Protein 3I3G (pdb70)

Sequence (286 aa):
VDLELRVVLEESDLSSSHLELLGHLTEAPPLSGVELANIADMMRRRAGIVTKVFCHQPTGRIVGSASLMIQPKFTRGGRAVGHIEDVVVDPSYRGAGLGKALIMDLCEISRSKGCYKVILDSSEKSLPFYEEKLGFRAHERQMRLDLVDLELRVLEESDLSSHLELLGHLTEAPPLSGVELANIADMMRRRAGIVTKVFCHQPTGRIVGSASLMIQPKFTRGGRAVGHIEDVVVVDPSSYRGAGLGKALIMMDLCEISRRSKGCYKVILDSSEKSLPFYEKLGFRAHHERQMRLDL

Organism: Trypanosoma brucei brucei (NCBI:txid5702)

GO terms:
  GO:0020015 glycosome (C, IDA)
  GO:0042802 identical protein binding (F, IDA)
  GO:0042803 protein homodimerization activity (F, IDA)
  GO:0004343 glucosamine 6-phosphate N-acetyltransferase activity (F, IMP)
  GO:0030311 poly-N-acetyllactosamine biosynthetic process (P, IMP)
  GO:0006048 UDP-N-acetylglucosamine biosynthetic process (P, IMP)

InterPro domains:
  IPR000182 GNAT domain [PF00583] (55-136)
  IPR000182 GNAT domain [PS51186] (7-147)
  IPR016181 Acyl-CoA N-acyltransferase [SSF55729] (6-144)
  IPR039143 Glucosamine 6-phosphate N-acetyltransferase-like [PTHR13355] (5-143)

Radius of gyration: 19.42 Å; Cα contacts (8 Å, |Δi|>4): 602; chains: 2; bounding box: 57×34×49 Å

Solvent-accessible surface area: 13710 Å² total; per-residue (Å²): 154,91,28,47,65,50,82,32,86,131,109,8,7,77,25,3,14,132,6,6,43,105,79,55,112,26,50,127,31,59,54,111,83,4,23,90,20,9,61,99,10,148,183,15,44,10,53,12,20,0,19,2,41,111,84,104,28,105,2,0,0,1,0,2,1,5,41,4,19,17,6,13,80,37,19,97,8,0,0,24,3,26,29,27,10,40,9,65,81,49,198,78,51,48,7,10,115,36,0,0,63,32,0,0,96,38,0,108,79,132,34,2,20,28,0,14,8,38,2,44,154,183,35,46,75,71,14,100,182,26,45,4,112,60,67,58,73,3,0,56,29,96,62,126,96,43,84,63,51,80,34,81,132,101,6,9,70,24,3,12,126,6,7,40,100,82,68,107,30,55,127,36,59,47,109,87,1,19,81,18,25,84,96,9,162,170,11,42,13,43,11,22,0,22,4,40,102,73,101,30,107,3,0,0,1,0,2,0,3,33,0,25,10,5,4,69,35,27,99,10,1,0,20,6,25,33,32,7,18,12,60,100,34,138,90,63,41,10,10,108,37,0,0,69,35,0,2,93,43,0,111,80,141,35,1,18,26,0,9,9,45,3,44,124,186,36,33,83,76,16,71,177,24,33,0,141,40,91,46,69,8,1,39,28,63,71

CATH classification: 3.40.630.30

Secondary structure (DSSP, 8-state):
--EEEEE--GGGHHHHHHHHTTTS------HHHHHHHHHHHHHTT-EEEEEEETTTTEEEEEEEEEEE--SSGGG--EEEEEEEEE-GGGTTTTHHHHHHHHHHHHHHHTT-SEEEEEE-TTTHHHHHHTT-EEEEEEEEEE-/--EEEEE--GGGHHHHHHHHTTTS------HHHHHHHHHHHHHTTEEEEEEEETTTTEEEEEEEEEEE--SSGGG--EEEEEEEEE-GGGTTTTHHHHHHHHHHHHHHHTT-SEEEEEE-TTTHHHHHHTT-EEEEEEEEEE-

Foldseek 3Di:
DLKDKDWDDLVQQQLVLVQLVVVDDRDDDDSVRSVVVVVVCVVQVKTKIFIANVVVRHTFWIKIWHWAFDPPPVGAIEIEIDRTTGHVVCVPVCVSLVRVVVSVVVSVVSRHPYYDYDDDPVCVVVQVVSVDDDDDDDDDDDD/DQKDKAWDDLVLQQLVLVQLVVVDDRDDDDSVRSVVVVVVCVVQVKIKIFIANVVVRHTFWIKMWGWAFDPPPVGFIEIEIDSTTGHPVCPVVCRSVVRVVVSVVVSVVRRHPYYDYDDDPVCQVVVVVSVDDDDDDDDDDDD

Nearest PDB structures (foldseek):
  3fb3-assembly1_A  TM=9.751E-01  e=6.475E-27  Trypanosoma brucei
  3t90-assembly1_A-2  TM=9.467E-01  e=7.930E-16  Arabidopsis thaliana
  1i21-assembly1_B  TM=9.368E-01  e=8.135E-14  Saccharomyces cerevisiae
  2o28-assembly1_B  TM=9.230E-01  e=2.387E-12  Homo sapiens
  2dxq-assembly1_B  TM=8.964E-01  e=5.058E-12  Agrobacterium fabrum str. C58

B-factor: mean 20.17, std 5.71, range [12.07, 75.43]

Structure (mmCIF, N/CA/C/O backbone):
data_3I3G
#
_entry.id   3I3G
#
_cell.length_a   50.860
_cell.length_b   64.440
_cell.length_c   82.770
_cell.angle_alpha   90.00
_cell.angle_beta   90.00
_cell.angle_gamma   90.00
#
_symmetry.space_group_name_H-M   'P 21 21 21'
#
loop_
_entity.id
_entity.type
_entity.pdbx_description
1 polymer N-acetyltransferase
2 water water
#
loop_
_atom_site.group_PDB
_atom_site.id
_atom_site.type_symbol
_atom_site.label_atom_id
_atom_site.label_alt_id
_atom_site.label_comp_id
_atom_site.label_asym_id
_atom_site.label_entity_id
_atom_site.label_seq_id
_atom_site.pdbx_PDB_ins_code
_atom_site.Cartn_x
_atom_site.Cartn_y
_atom_site.Cartn_z
_atom_site.occupancy
_atom_site.B_iso_or_equiv
_atom_site.auth_seq_id
_atom_site.auth_comp_id
_atom_site.auth_asym_id
_atom_site.auth_atom_id
_atom_site.pdbx_PDB_model_num
ATOM 1 N N . VAL A 1 19 ? 55.773 -2.816 7.615 1.00 24.22 5 VAL A N 1
ATOM 2 C CA . VAL A 1 19 ? 54.488 -2.452 8.274 1.00 24.17 5 VAL A CA 1
ATOM 3 C C . VAL A 1 19 ? 53.900 -3.633 9.041 1.00 23.95 5 VAL A C 1
ATOM 4 O O . VAL A 1 19 ? 53.205 -3.448 10.039 1.00 24.10 5 VAL A O 1
ATOM 8 N N . ASP A 1 20 ? 54.226 -4.850 8.611 1.00 23.65 6 ASP A N 1
ATOM 9 C CA . ASP A 1 20 ? 53.646 -6.078 9.138 1.00 23.25 6 ASP A CA 1
ATOM 10 C C . ASP A 1 20 ? 52.188 -6.293 8.636 1.00 22.84 6 ASP A C 1
ATOM 11 O O . ASP A 1 20 ? 51.462 -7.126 9.172 1.00 22.76 6 ASP A O 1
ATOM 16 N N . LEU A 1 21 ? 51.795 -5.542 7.625 1.00 22.29 7 LEU A N 1
ATOM 17 C CA . LEU A 1 21 ? 50.451 -5.638 7.069 1.00 21.76 7 LEU A CA 1
ATOM 18 C C . LEU A 1 21 ? 50.434 -6.489 5.835 1.00 21.38 7 LEU A C 1
ATOM 19 O O . LEU A 1 21 ? 51.363 -6.506 5.083 1.00 21.32 7 LEU A O 1
ATOM 24 N N . GLU A 1 22 ? 49.317 -7.135 5.627 1.00 20.83 8 GLU A N 1
ATOM 25 C CA . GLU A 1 22 ? 49.128 -7.924 4.420 1.00 20.43 8 GLU A CA 1
ATOM 26 C C . GLU A 1 22 ? 47.756 -7.658 3.818 1.00 19.89 8 GLU A C 1
ATOM 27 O O . GLU A 1 22 ? 46.751 -7.626 4.529 1.00 19.72 8 GLU A O 1
ATOM 33 N N . LEU A 1 23 ? 47.727 -7.458 2.506 1.00 19.34 9 LEU A N 1
ATOM 34 C CA . LEU A 1 23 ? 46.478 -7.260 1.786 1.00 18.82 9 LEU A CA 1
ATOM 35 C C . LEU A 1 23 ? 46.019 -8.591 1.207 1.00 18.46 9 LEU A C 1
ATOM 36 O O . LEU A 1 23 ? 46.718 -9.194 0.395 1.00 18.41 9 LEU A O 1
ATOM 41 N N . ARG A 1 24 ? 44.848 -9.052 1.633 1.00 17.93 10 ARG A N 1
ATOM 42 C CA . ARG A 1 24 ? 44.351 -10.353 1.207 1.00 17.57 10 ARG A CA 1
ATOM 43 C C . ARG A 1 24 ? 42.829 -10.439 1.265 1.00 17.25 10 ARG A C 1
ATOM 44 O O . ARG A 1 24 ? 42.159 -9.515 1.726 1.00 17.13 10 ARG A O 1
ATOM 52 N N . VAL A 1 25 ? 42.289 -11.557 0.793 1.00 17.03 11 VAL A N 1
ATOM 53 C CA A VAL A 1 25 ? 40.849 -11.777 0.818 0.50 16.89 11 VAL A CA 1
ATOM 54 C CA B VAL A 1 25 ? 40.849 -11.775 0.818 0.50 16.89 11 VAL A CA 1
ATOM 55 C C . VAL A 1 25 ? 40.375 -12.102 2.230 1.00 16.82 11 VAL A C 1
ATOM 56 O O . VAL A 1 25 ? 41.087 -12.746 3.002 1.00 16.75 11 VAL A O 1
ATOM 63 N N . LEU A 1 26 ? 39.170 -11.650 2.560 1.00 16.71 12 LEU A N 1
ATOM 64 C CA . LEU A 1 26 ? 38.578 -11.910 3.864 1.00 16.69 12 LEU A CA 1
ATOM 65 C C . LEU A 1 26 ? 38.377 -13.410 4.070 1.00 16.70 12 LEU A C 1
ATOM 66 O O . LEU A 1 26 ? 37.903 -14.104 3.172 1.00 16.70 12 LEU A O 1
ATOM 71 N N . GLU A 1 27 ? 38.741 -13.909 5.248 1.00 16.57 13 GLU A N 1
ATOM 72 C CA . GLU A 1 27 ? 38.499 -15.314 5.573 1.00 16.58 13 GLU A CA 1
ATOM 73 C C . GLU A 1 27 ? 37.759 -15.499 6.897 1.00 16.35 13 GLU A C 1
ATOM 74 O O . GLU A 1 27 ? 37.657 -14.572 7.702 1.00 16.20 13 GLU A O 1
ATOM 80 N N . GLU A 1 28 ? 37.237 -16.703 7.108 1.00 16.13 14 GLU A N 1
ATOM 81 C CA . GLU A 1 28 ? 36.360 -16.977 8.242 1.00 15.99 14 GLU A CA 1
ATOM 82 C C . GLU A 1 28 ? 36.968 -16.570 9.583 1.00 15.73 14 GLU A C 1
ATOM 83 O O . GLU A 1 28 ? 36.264 -16.082 10.466 1.00 15.65 14 GLU A O 1
ATOM 89 N N . SER A 1 29 ? 38.275 -16.764 9.734 1.00 15.43 15 SER A N 1
ATOM 90 C CA . SER A 1 29 ? 38.949 -16.431 10.988 1.00 15.22 15 SER A CA 1
ATOM 91 C C . SER A 1 29 ? 39.006 -14.923 11.240 1.00 15.00 15 SER A C 1
ATOM 92 O O . SER A 1 29 ? 39.321 -14.486 12.347 1.00 14.93 15 SER A O 1
ATOM 95 N N . ASP A 1 30 ? 38.696 -14.136 10.212 1.00 14.69 16 ASP A N 1
ATOM 96 C CA . ASP A 1 30 ? 38.758 -12.675 10.301 1.00 14.49 16 ASP A CA 1
ATOM 97 C C . ASP A 1 30 ? 37.428 -12.043 10.713 1.00 14.30 16 ASP A C 1
ATOM 98 O O . ASP A 1 30 ? 37.389 -10.892 11.147 1.00 14.16 16 ASP A O 1
ATOM 103 N N . LEU A 1 31 ? 36.343 -12.793 10.563 1.00 14.08 17 LEU A N 1
ATOM 104 C CA . LEU A 1 31 ? 34.994 -12.224 10.633 1.00 14.01 17 LEU A CA 1
ATOM 105 C C . LEU A 1 31 ? 34.700 -11.369 11.870 1.00 13.87 17 LEU A C 1
ATOM 106 O O . LEU A 1 31 ? 34.146 -10.276 11.752 1.00 13.86 17 LEU A O 1
ATOM 111 N N . SER A 1 32 ? 35.059 -11.862 13.051 1.00 13.77 18 SER A N 1
ATOM 112 C CA A SER A 1 32 ? 34.794 -11.133 14.289 0.50 13.63 18 SER A CA 1
ATOM 113 C CA B SER A 1 32 ? 34.794 -11.131 14.287 0.50 13.60 18 SER A CA 1
ATOM 114 C C . SER A 1 32 ? 35.550 -9.807 14.332 1.00 13.56 18 SER A C 1
ATOM 115 O O . SER A 1 32 ? 34.973 -8.764 14.636 1.00 13.53 18 SER A O 1
ATOM 120 N N . SER A 1 33 ? 36.844 -9.854 14.031 1.00 13.41 19 SER A N 1
ATOM 121 C CA . SER A 1 33 ? 37.665 -8.648 14.020 1.00 13.32 19 SER A CA 1
ATOM 122 C C . SER A 1 33 ? 37.183 -7.695 12.933 1.00 13.27 19 SER A C 1
ATOM 123 O O . SER A 1 33 ? 37.234 -6.474 13.087 1.00 13.17 19 SER A O 1
ATOM 126 N N . HIS A 1 34 ? 36.712 -8.270 11.832 1.00 13.23 20 HIS A N 1
ATOM 127 C CA . HIS A 1 34 ? 36.203 -7.500 10.706 1.00 13.35 20 HIS A CA 1
ATOM 128 C C . HIS A 1 34 ? 34.957 -6.708 11.101 1.00 13.53 20 HIS A C 1
ATOM 129 O O . HIS A 1 34 ? 34.814 -5.538 10.741 1.00 13.44 20 HIS A O 1
ATOM 136 N N . LEU A 1 35 ? 34.061 -7.348 11.847 1.00 13.84 21 LEU A N 1
ATOM 137 C CA . LEU A 1 35 ? 32.836 -6.694 12.295 1.00 14.31 21 LEU A CA 1
ATOM 138 C C . LEU A 1 35 ? 33.158 -5.499 13.185 1.00 14.67 21 LEU A C 1
ATOM 139 O O . LEU A 1 35 ? 32.502 -4.459 13.113 1.00 14.66 21 LEU A O 1
ATOM 144 N N . GLU A 1 36 ? 34.173 -5.659 14.027 1.00 15.07 22 GLU A N 1
ATOM 145 C CA . GLU A 1 36 ? 34.611 -4.590 14.915 1.00 15.55 22 GLU A CA 1
ATOM 146 C C . GLU A 1 36 ? 35.075 -3.383 14.105 1.00 15.60 22 GLU A C 1
ATOM 147 O O . GLU A 1 36 ? 34.736 -2.240 14.418 1.00 15.44 22 GLU A O 1
ATOM 153 N N . LEU A 1 37 ? 35.848 -3.647 13.057 1.00 15.72 23 LEU A N 1
ATOM 154 C CA . LEU A 1 37 ? 36.312 -2.594 12.163 1.00 15.97 23 LEU A CA 1
ATOM 155 C C . LEU A 1 37 ? 35.135 -1.853 11.537 1.00 16.22 23 LEU A C 1
ATOM 156 O O . LEU A 1 37 ? 35.097 -0.622 11.529 1.00 16.13 23 LEU A O 1
ATOM 161 N N . LEU A 1 38 ? 34.176 -2.608 11.012 1.00 16.51 24 LEU A N 1
ATOM 162 C CA . LEU A 1 38 ? 33.012 -2.015 10.360 1.00 17.00 24 LEU A CA 1
ATOM 163 C C . LEU A 1 38 ? 32.246 -1.100 11.312 1.00 17.38 24 LEU A C 1
ATOM 164 O O . LEU A 1 38 ? 31.488 -0.234 10.877 1.00 17.44 24 LEU A O 1
ATOM 169 N N . GLY A 1 39 ? 32.448 -1.298 12.610 1.00 17.88 25 GLY A N 1
ATOM 170 C CA . GLY A 1 39 ? 31.815 -0.454 13.618 1.00 18.54 25 GLY A CA 1
ATOM 171 C C . GLY A 1 39 ? 32.194 1.006 13.453 1.00 19.00 25 GLY A C 1
ATOM 172 O O . GLY A 1 39 ? 31.501 1.897 13.944 1.00 19.10 25 GLY A O 1
ATOM 173 N N . HIS A 1 40 ? 33.298 1.252 12.757 1.00 19.40 26 HIS A N 1
ATOM 174 C CA . HIS A 1 40 ? 33.771 2.613 12.531 1.00 19.91 26 HIS A CA 1
ATOM 175 C C . HIS A 1 40 ? 33.047 3.275 11.364 1.00 20.12 26 HIS A C 1
ATOM 176 O O . HIS A 1 40 ? 33.077 4.497 11.216 1.00 20.35 26 HIS A O 1
ATOM 183 N N . LEU A 1 41 ? 32.343 2.507 10.567 1.00 20.33 27 LEU A N 1
ATOM 184 C CA . LEU A 1 41 ? 31.701 3.014 9.408 1.00 20.46 27 LEU A CA 1
ATOM 185 C C . LEU A 1 41 ? 30.224 3.199 9.660 1.00 20.50 27 LEU A C 1
ATOM 186 O O . LEU A 1 41 ? 29.650 4.111 9.185 1.00 20.53 27 LEU A O 1
ATOM 191 N N . THR A 1 42 ? 29.625 2.249 10.355 1.00 20.47 28 THR A N 1
ATOM 192 C CA . THR A 1 42 ? 28.195 2.317 10.618 1.00 20.44 28 THR A CA 1
ATOM 193 C C . THR A 1 42 ? 27.792 1.417 11.779 1.00 20.31 28 THR A C 1
ATOM 194 O O . THR A 1 42 ? 28.630 0.747 12.384 1.00 20.28 28 THR A O 1
ATOM 198 N N . GLU A 1 43 ? 26.501 1.417 12.086 1.00 20.12 29 GLU A N 1
ATOM 199 C CA . GLU A 1 43 ? 25.955 0.595 13.154 1.00 20.04 29 GLU A CA 1
ATOM 200 C C . GLU A 1 43 ? 26.323 -0.871 12.934 1.00 19.91 29 GLU A C 1
ATOM 201 O O . GLU A 1 43 ? 26.002 -1.447 11.895 1.00 19.92 29 GLU A O 1
ATOM 207 N N . ALA A 1 44 ? 27.000 -1.469 13.911 1.00 19.71 30 ALA A N 1
ATOM 208 C CA . ALA A 1 44 ? 27.450 -2.854 13.789 1.00 19.60 30 ALA A CA 1
ATOM 209 C C . ALA A 1 44 ? 27.306 -3.631 15.094 1.00 19.50 30 ALA A C 1
ATOM 210 O O . ALA A 1 44 ? 28.304 -4.015 15.705 1.00 19.50 30 ALA A O 1
ATOM 212 N N . PRO A 1 45 ? 26.058 -3.870 15.522 1.00 19.46 31 PRO A N 1
ATOM 213 C CA . PRO A 1 45 ? 25.780 -4.627 16.741 1.00 19.44 31 PRO A CA 1
ATOM 214 C C . PRO A 1 45 ? 26.399 -6.019 16.689 1.00 19.40 31 PRO A C 1
ATOM 215 O O . PRO A 1 45 ? 26.644 -6.545 15.602 1.00 19.32 31 PRO A O 1
ATOM 219 N N . PRO A 1 46 ? 26.646 -6.617 17.862 1.00 19.41 32 PRO A N 1
ATOM 220 C CA . PRO A 1 46 ? 27.313 -7.911 17.969 1.00 19.31 32 PRO A CA 1
ATOM 221 C C . PRO A 1 46 ? 26.607 -9.021 17.196 1.00 19.14 32 PRO A C 1
ATOM 222 O O . PRO A 1 46 ? 25.377 -9.055 17.130 1.00 19.02 32 PRO A O 1
ATOM 226 N N . LEU A 1 47 ? 27.398 -9.918 16.619 1.00 18.95 33 LEU A N 1
ATOM 227 C CA . LEU A 1 47 ? 26.881 -11.111 15.964 1.00 18.80 33 LEU A CA 1
ATOM 228 C C . LEU A 1 47 ? 27.728 -12.308 16.375 1.00 18.64 33 LEU A C 1
ATOM 229 O O . LEU A 1 47 ? 28.930 -12.178 16.598 1.00 18.57 33 LEU A O 1
ATOM 234 N N . SER A 1 48 ? 27.100 -13.473 16.480 1.00 18.50 34 SER A N 1
ATOM 235 C CA . SER A 1 48 ? 27.819 -14.686 16.849 1.00 18.37 34 SER A CA 1
ATOM 236 C C . SER A 1 48 ? 28.694 -15.154 15.693 1.00 18.29 34 SER A C 1
ATOM 237 O O . SER A 1 48 ? 28.490 -14.753 14.548 1.00 18.21 34 SER A O 1
ATOM 240 N N . GLY A 1 49 ? 29.670 -16.004 15.995 1.00 18.21 35 GLY A N 1
ATOM 241 C CA . GLY A 1 49 ? 30.520 -16.579 14.961 1.00 18.11 35 GLY A CA 1
ATOM 242 C C . GLY A 1 49 ? 29.699 -17.303 13.910 1.00 18.00 35 GLY A C 1
ATOM 243 O O . GLY A 1 49 ? 29.981 -17.212 12.715 1.00 17.99 35 GLY A O 1
ATOM 244 N N . VAL A 1 50 ? 28.676 -18.022 14.358 1.00 17.93 36 VAL A N 1
ATOM 245 C CA . VAL A 1 50 ? 27.792 -18.742 13.448 1.00 17.87 36 VAL A CA 1
ATOM 246 C C . VAL A 1 50 ? 27.055 -17.784 12.518 1.00 17.81 36 VAL A C 1
ATOM 247 O O . VAL A 1 50 ? 26.970 -18.018 11.314 1.00 17.72 36 VAL A O 1
ATOM 251 N N . GLU A 1 51 ? 26.524 -16.705 13.084 1.00 17.76 37 GLU A N 1
ATOM 252 C CA . GLU A 1 51 ? 25.810 -15.704 12.298 1.00 17.69 37 GLU A CA 1
ATOM 253 C C . GLU A 1 51 ? 26.736 -15.040 11.286 1.00 17.50 37 GLU A C 1
ATOM 254 O O . GLU A 1 51 ? 26.378 -14.869 10.120 1.00 17.43 37 GLU A O 1
ATOM 260 N N . LEU A 1 52 ? 27.929 -14.668 11.736 1.00 17.24 38 LEU A N 1
ATOM 261 C CA . LEU A 1 52 ? 28.912 -14.046 10.857 1.00 17.08 38 LEU A CA 1
ATOM 262 C C . LEU A 1 52 ? 29.260 -14.964 9.689 1.00 17.04 38 LEU A C 1
ATOM 263 O O . LEU A 1 52 ? 29.295 -14.533 8.537 1.00 16.91 38 LEU A O 1
ATOM 268 N N . ALA A 1 53 ? 29.513 -16.233 9.994 1.00 17.00 39 ALA A N 1
ATOM 269 C CA . ALA A 1 53 ? 29.872 -17.209 8.971 1.00 17.05 39 ALA A CA 1
ATOM 270 C C . ALA A 1 53 ? 28.792 -17.315 7.898 1.00 17.09 39 ALA A C 1
ATOM 271 O O . ALA A 1 53 ? 29.093 -17.357 6.705 1.00 17.01 39 ALA A O 1
ATOM 273 N N . ASN A 1 54 ? 27.537 -17.363 8.331 1.00 17.12 40 ASN A N 1
ATOM 274 C CA . ASN A 1 54 ? 26.415 -17.471 7.406 1.00 17.37 40 ASN A CA 1
ATOM 275 C C . ASN A 1 54 ? 26.307 -16.261 6.486 1.00 17.27 40 ASN A C 1
ATOM 276 O O . ASN A 1 54 ? 26.007 -16.397 5.301 1.00 17.36 40 ASN A O 1
ATOM 281 N N . ILE A 1 55 ? 26.551 -15.079 7.040 1.00 17.21 41 ILE A N 1
ATOM 282 C CA . ILE A 1 55 ? 26.524 -13.851 6.255 1.00 17.19 41 ILE A CA 1
ATOM 283 C C . ILE A 1 55 ? 27.649 -13.847 5.225 1.00 17.31 41 ILE A C 1
ATOM 284 O O . ILE A 1 55 ? 27.439 -13.499 4.063 1.00 17.19 41 ILE A O 1
ATOM 289 N N . ALA A 1 56 ? 28.844 -14.235 5.659 1.00 17.47 42 ALA A N 1
ATOM 290 C CA . ALA A 1 56 ? 29.984 -14.331 4.758 1.00 17.79 42 ALA A CA 1
ATOM 291 C C . ALA A 1 56 ? 29.657 -15.282 3.612 1.00 18.07 42 ALA A C 1
ATOM 292 O O . ALA A 1 56 ? 30.048 -15.052 2.470 1.00 18.03 42 ALA A O 1
ATOM 294 N N . ASP A 1 57 ? 28.932 -16.351 3.928 1.00 18.48 43 ASP A N 1
ATOM 295 C CA . ASP A 1 57 ? 28.494 -17.302 2.914 1.00 18.96 43 ASP A CA 1
ATOM 296 C C . ASP A 1 57 ? 27.559 -16.665 1.898 1.00 19.11 43 ASP A C 1
ATOM 297 O O . ASP A 1 57 ? 27.753 -16.805 0.690 1.00 19.15 43 ASP A O 1
ATOM 302 N N . MET A 1 58 ? 26.579 -15.971 2.396 1.00 19.32 44 MET A N 1
ATOM 303 C CA A MET A 1 58 ? 25.590 -15.350 1.557 0.50 19.43 44 MET A CA 1
ATOM 304 C CA B MET A 1 58 ? 25.596 -15.351 1.554 0.50 19.43 44 MET A CA 1
ATOM 305 C C . MET A 1 58 ? 26.301 -14.353 0.635 1.00 19.49 44 MET A C 1
ATOM 306 O O . MET A 1 58 ? 26.003 -14.282 -0.508 1.00 19.43 44 MET A O 1
ATOM 315 N N . ARG A 1 59 ? 27.256 -13.620 1.165 1.00 19.56 45 ARG A N 1
ATOM 316 C CA . ARG A 1 59 ? 27.992 -12.615 0.405 1.00 19.75 45 ARG A CA 1
ATOM 317 C C . ARG A 1 59 ? 28.815 -13.240 -0.720 1.00 20.02 45 ARG A C 1
ATOM 318 O O . ARG A 1 59 ? 28.837 -12.724 -1.838 1.00 20.05 45 ARG A O 1
ATOM 326 N N . ARG A 1 60 ? 29.484 -14.351 -0.430 1.00 20.35 46 ARG A N 1
ATOM 327 C CA . ARG A 1 60 ? 30.229 -15.066 -1.463 1.00 20.80 46 ARG A CA 1
ATOM 328 C C . ARG A 1 60 ? 29.286 -15.571 -2.548 1.00 20.87 46 ARG A C 1
ATOM 329 O O . ARG A 1 60 ? 29.625 -15.565 -3.732 1.00 20.83 46 ARG A O 1
ATOM 337 N N . ARG A 1 61 ? 28.100 -16.007 -2.133 1.00 20.99 47 ARG A N 1
ATOM 338 C CA . ARG A 1 61 ? 27.079 -16.477 -3.063 1.00 21.11 47 ARG A CA 1
ATOM 339 C C . ARG A 1 61 ? 26.653 -15.363 -4.011 1.00 20.87 47 ARG A C 1
ATOM 340 O O . ARG A 1 61 ? 26.280 -15.617 -5.157 1.00 20.96 47 ARG A O 1
ATOM 348 N N . ALA A 1 62 ? 26.708 -14.130 -3.521 1.00 20.50 48 ALA A N 1
ATOM 349 C CA . ALA A 1 62 ? 26.342 -12.967 -4.319 1.00 20.14 48 ALA A CA 1
ATOM 350 C C . ALA A 1 62 ? 27.515 -12.498 -5.175 1.00 19.81 48 ALA A C 1
ATOM 351 O O . ALA A 1 62 ? 27.420 -11.491 -5.877 1.00 19.91 48 ALA A O 1
ATOM 353 N N . GLY A 1 63 ? 28.619 -13.236 -5.113 1.00 19.34 49 GLY A N 1
ATOM 354 C CA . GLY A 1 63 ? 29.805 -12.913 -5.899 1.00 18.76 49 GLY A CA 1
ATOM 355 C C . GLY A 1 63 ? 30.589 -11.744 -5.337 1.00 18.35 49 GLY A C 1
ATOM 356 O O . GLY A 1 63 ? 31.466 -11.195 -6.004 1.00 18.33 49 GLY A O 1
ATOM 357 N N . ILE A 1 64 ? 30.272 -11.361 -4.105 1.00 17.86 50 ILE A N 1
ATOM 358 C CA . ILE A 1 64 ? 30.965 -10.259 -3.448 1.00 17.40 50 ILE A CA 1
ATOM 359 C C . ILE A 1 64 ? 32.362 -10.675 -3.006 1.00 17.10 50 ILE A C 1
ATOM 360 O O . ILE A 1 64 ? 32.544 -11.726 -2.388 1.00 17.03 50 ILE A O 1
ATOM 365 N N . VAL A 1 65 ? 33.346 -9.843 -3.329 1.00 16.66 51 VAL A N 1
ATOM 366 C CA . VAL A 1 65 ? 34.715 -10.062 -2.887 1.00 16.32 51 VAL A CA 1
ATOM 367 C C . VAL A 1 65 ? 35.095 -9.002 -1.861 1.00 15.98 51 VAL A C 1
ATOM 368 O O . VAL A 1 65 ? 34.884 -7.810 -2.083 1.00 15.85 51 VAL A O 1
ATOM 372 N N . THR A 1 66 ? 35.650 -9.438 -0.737 1.00 15.60 52 THR A N 1
ATOM 373 C CA . THR A 1 66 ? 36.095 -8.506 0.290 1.00 15.32 52 THR A CA 1
ATOM 374 C C . THR A 1 66 ? 37.598 -8.617 0.515 1.00 15.14 52 THR A C 1
ATOM 375 O O . THR A 1 66 ? 38.111 -9.687 0.846 1.00 15.00 52 THR A O 1
ATOM 379 N N . LYS A 1 67 ? 38.299 -7.506 0.322 1.00 14.92 53 LYS A N 1
ATOM 380 C CA . LYS A 1 67 ? 39.730 -7.451 0.578 1.00 14.86 53 LYS A CA 1
ATOM 381 C C . LYS A 1 67 ? 39.967 -6.723 1.892 1.00 14.72 53 LYS A C 1
ATOM 382 O O . LYS A 1 67 ? 39.298 -5.735 2.190 1.00 14.61 53 LYS A O 1
ATOM 388 N N . VAL A 1 68 ? 40.915 -7.217 2.680 1.00 14.62 54 VAL A N 1
ATOM 389 C CA . VAL A 1 68 ? 41.201 -6.619 3.976 1.00 14.65 54 VAL A CA 1
ATOM 390 C C . VAL A 1 68 ? 42.695 -6.422 4.191 1.00 14.73 54 VAL A C 1
ATOM 391 O O . VAL A 1 68 ? 43.519 -7.147 3.632 1.00 14.68 54 VAL A O 1
ATOM 395 N N . PHE A 1 69 ? 43.035 -5.427 5.001 1.00 14.84 55 PHE A N 1
ATOM 396 C CA . PHE A 1 69 ? 44.389 -5.294 5.508 1.00 15.05 55 PHE A CA 1
ATOM 397 C C . PHE A 1 69 ? 44.447 -5.934 6.884 1.00 15.25 55 PHE A C 1
ATOM 398 O O . PHE A 1 69 ? 43.614 -5.648 7.746 1.00 15.12 55 PHE A O 1
ATOM 406 N N . CYS A 1 70 ? 45.427 -6.807 7.083 1.00 15.55 56 CYS A N 1
ATOM 407 C CA . CYS A 1 70 ? 45.561 -7.524 8.341 1.00 16.02 56 CYS A CA 1
ATOM 408 C C . CYS A 1 70 ? 46.940 -7.317 8.952 1.00 16.20 56 CYS A C 1
ATOM 409 O O . CYS A 1 70 ? 47.958 -7.431 8.269 1.00 16.29 56 CYS A O 1
ATOM 412 N N . HIS A 1 71 ? 46.965 -6.996 10.240 1.00 16.47 57 HIS A N 1
ATOM 413 C CA . HIS A 1 71 ? 48.208 -6.988 10.992 1.00 16.82 57 HIS A CA 1
ATOM 414 C C . HIS A 1 71 ? 48.568 -8.438 11.297 1.00 17.10 57 HIS A C 1
ATOM 415 O O . HIS A 1 71 ? 48.089 -9.017 12.272 1.00 17.13 57 HIS A O 1
ATOM 422 N N . GLN A 1 72 ? 49.404 -9.023 10.445 1.00 17.48 58 GLN A N 1
ATOM 423 C CA . GLN A 1 72 ? 49.695 -10.455 10.502 1.00 17.87 58 GLN A CA 1
ATOM 424 C C . GLN A 1 72 ? 50.013 -11.000 11.894 1.00 17.80 58 GLN A C 1
ATOM 425 O O . GLN A 1 72 ? 49.494 -12.046 12.283 1.00 17.89 58 GLN A O 1
ATOM 431 N N . PRO A 1 73 ? 50.877 -10.301 12.643 1.00 17.80 59 PRO A N 1
ATOM 432 C CA . PRO A 1 73 ? 51.310 -10.794 13.949 1.00 17.74 59 PRO A CA 1
ATOM 433 C C . PRO A 1 73 ? 50.146 -11.129 14.881 1.00 17.67 59 PRO A C 1
ATOM 434 O O . PRO A 1 73 ? 50.203 -12.123 15.605 1.00 17.84 59 PRO A O 1
ATOM 438 N N . THR A 1 74 ? 49.102 -10.307 14.859 1.00 17.43 60 THR A N 1
ATOM 439 C CA . THR A 1 74 ? 47.962 -10.497 15.752 1.00 17.20 60 THR A CA 1
ATOM 440 C C . THR A 1 74 ? 46.700 -10.890 14.991 1.00 16.91 60 THR A C 1
ATOM 441 O O . THR A 1 74 ? 45.736 -11.375 15.582 1.00 16.97 60 THR A O 1
ATOM 445 N N . GLY A 1 75 ? 46.710 -10.669 13.681 1.00 16.51 61 GLY A N 1
ATOM 446 C CA . GLY A 1 75 ? 45.559 -10.976 12.842 1.00 16.11 61 GLY A CA 1
ATOM 447 C C . GLY A 1 75 ? 44.472 -9.918 12.904 1.00 15.74 61 GLY A C 1
ATOM 448 O O . GLY A 1 75 ? 43.372 -10.120 12.389 1.00 15.70 61 GLY A O 1
ATOM 449 N N . ARG A 1 76 ? 44.772 -8.785 13.530 1.00 15.35 62 ARG A N 1
ATOM 450 C CA . ARG A 1 76 ? 43.779 -7.723 13.655 1.00 15.01 62 ARG A CA 1
ATOM 451 C C . ARG A 1 76 ? 43.472 -7.096 12.298 1.00 14.69 62 ARG A C 1
ATOM 452 O O . ARG A 1 76 ? 44.380 -6.738 11.547 1.00 14.57 62 ARG A O 1
ATOM 460 N N . ILE A 1 77 ? 42.186 -6.977 11.988 1.00 14.36 63 ILE A N 1
ATOM 461 C CA . ILE A 1 77 ? 41.747 -6.402 10.723 1.00 14.01 63 ILE A CA 1
ATOM 462 C C . ILE A 1 77 ? 41.637 -4.887 10.846 1.00 13.86 63 ILE A C 1
ATOM 463 O O . ILE A 1 77 ? 40.840 -4.379 11.636 1.00 13.84 63 ILE A O 1
ATOM 468 N N . VAL A 1 78 ? 42.433 -4.170 10.058 1.00 13.58 64 VAL A N 1
ATOM 469 C CA . VAL A 1 78 ? 42.521 -2.718 10.182 1.00 13.39 64 VAL A CA 1
ATOM 470 C C . VAL A 1 78 ? 42.077 -1.980 8.922 1.00 13.24 64 VAL A C 1
ATOM 471 O O . VAL A 1 78 ? 42.135 -0.752 8.861 1.00 13.15 64 VAL A O 1
ATOM 475 N N . GLY A 1 79 ? 41.632 -2.731 7.919 1.00 13.07 65 GLY A N 1
ATOM 476 C CA . GLY A 1 79 ? 41.152 -2.134 6.678 1.00 12.99 65 GLY A CA 1
ATOM 477 C C . GLY A 1 79 ? 40.306 -3.100 5.875 1.00 12.88 65 GLY A C 1
ATOM 478 O O . GLY A 1 79 ? 40.585 -4.298 5.838 1.00 12.86 65 GLY A O 1
ATOM 479 N N . SER A 1 80 ? 39.266 -2.581 5.231 1.00 12.92 66 SER A N 1
ATOM 480 C CA . SER A 1 80 ? 38.389 -3.418 4.424 1.00 12.92 66 SER A CA 1
ATOM 481 C C . SER A 1 80 ? 37.715 -2.643 3.298 1.00 13.01 66 SER A C 1
ATOM 482 O O . SER A 1 80 ? 37.411 -1.457 3.435 1.00 12.95 66 SER A O 1
ATOM 485 N N . ALA A 1 81 ? 37.484 -3.334 2.188 1.00 13.13 67 ALA A N 1
ATOM 486 C CA . ALA A 1 81 ? 36.744 -2.785 1.059 1.00 13.32 67 ALA A CA 1
ATOM 487 C C . ALA A 1 81 ? 36.168 -3.943 0.255 1.00 13.52 67 ALA A C 1
ATOM 488 O O . ALA A 1 81 ? 36.851 -4.937 0.017 1.00 13.56 67 ALA A O 1
ATOM 490 N N . SER A 1 82 ? 34.910 -3.819 -0.155 1.00 13.79 68 SER A N 1
ATOM 491 C CA . SER A 1 82 ? 34.237 -4.906 -0.861 1.00 14.11 68 SER A CA 1
ATOM 492 C C . SER A 1 82 ? 33.924 -4.545 -2.309 1.00 14.43 68 SER A C 1
ATOM 493 O O . SER A 1 82 ? 33.728 -3.376 -2.640 1.00 14.37 68 SER A O 1
ATOM 496 N N . LEU A 1 83 ? 33.877 -5.561 -3.165 1.00 14.87 69 LEU A N 1
ATOM 497 C CA . LEU A 1 83 ? 33.640 -5.356 -4.588 1.00 15.35 69 LEU A CA 1
ATOM 498 C C . LEU A 1 83 ? 32.542 -6.275 -5.113 1.00 15.86 69 LEU A C 1
ATOM 499 O O . LEU A 1 83 ? 32.575 -7.487 -4.901 1.00 15.88 69 LEU A O 1
ATOM 504 N N . MET A 1 84 ? 31.570 -5.685 -5.798 1.00 16.60 70 MET A N 1
ATOM 505 C CA . MET A 1 84 ? 30.500 -6.445 -6.428 1.00 17.37 70 MET A CA 1
ATOM 506 C C . MET A 1 84 ? 30.535 -6.195 -7.929 1.00 17.53 70 MET A C 1
ATOM 507 O O . MET A 1 84 ? 30.268 -5.085 -8.384 1.00 17.64 70 MET A O 1
ATOM 512 N N . ILE A 1 85 ? 30.878 -7.224 -8.695 1.00 17.80 71 ILE A N 1
ATOM 513 C CA . ILE A 1 85 ? 30.951 -7.092 -10.145 1.00 18.09 71 ILE A CA 1
ATOM 514 C C . ILE A 1 85 ? 29.637 -7.502 -10.802 1.00 18.22 71 ILE A C 1
ATOM 515 O O . ILE A 1 85 ? 29.232 -8.663 -10.740 1.00 18.49 71 ILE A O 1
ATOM 520 N N . GLN A 1 86 ? 28.973 -6.538 -11.430 1.00 18.27 72 GLN A N 1
ATOM 521 C CA . GLN A 1 86 ? 27.665 -6.780 -12.026 1.00 18.25 72 GLN A CA 1
ATOM 522 C C . GLN A 1 86 ? 27.682 -6.639 -13.544 1.00 18.00 72 GLN A C 1
ATOM 523 O O . GLN A 1 86 ? 27.918 -5.551 -14.073 1.00 18.00 72 GLN A O 1
ATOM 529 N N . PRO A 1 87 ? 27.428 -7.749 -14.249 1.00 17.73 73 PRO A N 1
ATOM 530 C CA . PRO A 1 87 ? 27.340 -7.742 -15.702 1.00 17.45 73 PRO A CA 1
ATOM 531 C C . PRO A 1 87 ? 26.093 -6.9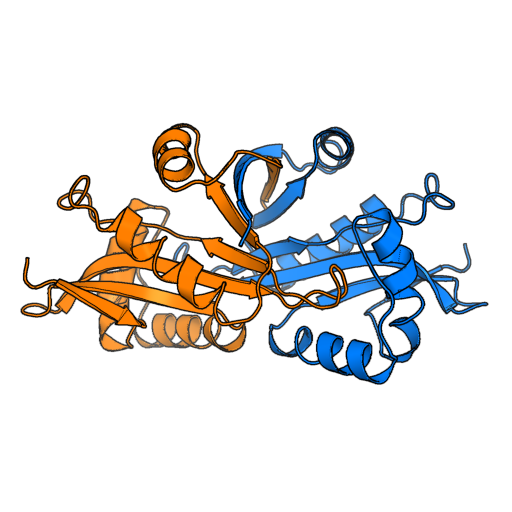94 -16.154 1.00 17.12 73 PRO A C 1
ATOM 532 O O . PRO A 1 87 ? 25.056 -7.068 -15.494 1.00 17.07 73 PRO A O 1
ATOM 536 N N . LYS A 1 88 ? 26.200 -6.268 -17.262 1.00 16.74 74 LYS A N 1
ATOM 537 C CA . LYS A 1 88 ? 25.066 -5.538 -17.816 1.00 16.40 74 LYS A CA 1
ATOM 538 C C . LYS A 1 88 ? 24.748 -6.049 -19.214 1.00 16.02 74 LYS A C 1
ATOM 539 O O . LYS A 1 88 ? 25.604 -6.633 -19.876 1.00 15.90 74 LYS A O 1
ATOM 545 N N . PHE A 1 89 ? 23.516 -5.830 -19.662 1.00 15.59 75 PHE A N 1
ATOM 546 C CA . PHE A 1 89 ? 23.146 -6.163 -21.031 1.00 15.29 75 PHE A CA 1
ATOM 547 C C . PHE A 1 89 ? 23.681 -5.099 -21.979 1.00 15.28 75 PHE A C 1
ATOM 548 O O . PHE A 1 89 ? 23.968 -5.373 -23.146 1.00 15.22 75 PHE A O 1
ATOM 556 N N . THR A 1 90 ? 23.813 -3.883 -21.462 1.00 15.22 76 THR A N 1
ATOM 557 C CA . THR A 1 90 ? 24.272 -2.753 -22.257 1.00 15.28 76 THR A CA 1
ATOM 558 C C . THR A 1 90 ? 25.785 -2.781 -22.464 1.00 15.42 76 THR A C 1
ATOM 559 O O . THR A 1 90 ? 26.485 -3.635 -21.921 1.00 15.34 76 THR A O 1
ATOM 563 N N . ARG A 1 91 ? 26.274 -1.839 -23.262 1.00 15.59 77 ARG A N 1
ATOM 564 C CA . ARG A 1 91 ? 27.688 -1.770 -23.617 1.00 15.89 77 ARG A CA 1
ATOM 565 C C . ARG A 1 91 ? 28.307 -3.142 -23.881 1.00 15.88 77 ARG A C 1
ATOM 566 O O . ARG A 1 91 ? 29.386 -3.456 -23.378 1.00 15.91 77 ARG A O 1
ATOM 574 N N . GLY A 1 92 ? 27.617 -3.951 -24.677 1.00 15.95 78 GLY A N 1
ATOM 575 C CA . GLY A 1 92 ? 28.150 -5.234 -25.118 1.00 16.04 78 GLY A CA 1
ATOM 576 C C . GLY A 1 92 ? 28.450 -6.211 -23.999 1.00 16.14 78 GLY A C 1
ATOM 577 O O . GLY A 1 92 ? 29.260 -7.122 -24.165 1.00 16.11 78 GLY A O 1
ATOM 578 N N . GLY A 1 93 ? 27.802 -6.022 -22.856 1.00 16.24 79 GLY A N 1
ATOM 579 C CA . GLY A 1 93 ? 27.920 -6.964 -21.750 1.00 16.46 79 GLY A CA 1
ATOM 580 C C . GLY A 1 93 ? 29.056 -6.687 -20.784 1.00 16.62 79 GLY A C 1
ATOM 581 O O . GLY A 1 93 ? 29.351 -7.506 -19.915 1.00 16.70 79 GLY A O 1
ATOM 582 N N . ARG A 1 94 ? 29.703 -5.535 -20.928 1.00 16.75 80 ARG A N 1
ATOM 583 C CA . ARG A 1 94 ? 30.772 -5.167 -20.006 1.00 16.97 80 ARG A CA 1
ATOM 584 C C . ARG A 1 94 ? 30.203 -4.881 -18.620 1.00 16.87 80 ARG A C 1
ATOM 585 O O . ARG A 1 94 ? 29.166 -4.233 -18.484 1.00 16.93 80 ARG A O 1
ATOM 593 N N . ALA A 1 95 ? 30.884 -5.374 -17.591 1.00 16.84 81 ALA A N 1
ATOM 594 C CA . ALA A 1 95 ? 30.368 -5.284 -16.230 1.00 16.74 81 ALA A CA 1
ATOM 595 C C . ALA A 1 95 ? 30.695 -3.957 -15.556 1.00 16.67 81 ALA A C 1
ATOM 596 O O . ALA A 1 95 ? 31.532 -3.190 -16.031 1.00 16.73 81 ALA A O 1
ATOM 598 N N . VAL A 1 96 ? 30.013 -3.695 -14.447 1.00 16.54 82 VAL A N 1
ATOM 599 C CA . VAL A 1 96 ? 30.284 -2.524 -13.628 1.00 16.43 82 VAL A CA 1
ATOM 600 C C . VAL A 1 96 ? 30.785 -2.966 -12.258 1.00 16.35 82 VAL A C 1
ATOM 601 O O . VAL A 1 96 ? 30.177 -3.818 -11.611 1.00 16.29 82 VAL A O 1
ATOM 605 N N . GLY A 1 97 ? 31.900 -2.389 -11.824 1.00 16.21 83 GLY A N 1
ATOM 606 C CA . GLY A 1 97 ? 32.448 -2.688 -10.506 1.00 16.01 83 GLY A CA 1
ATOM 607 C C . GLY A 1 97 ? 31.849 -1.802 -9.431 1.00 16.00 83 GLY A C 1
ATOM 608 O O . GLY A 1 97 ? 32.017 -0.583 -9.453 1.00 15.98 83 GLY A O 1
ATOM 609 N N . HIS A 1 98 ? 31.141 -2.419 -8.490 1.00 15.86 84 HIS A N 1
ATOM 610 C CA . HIS A 1 98 ? 30.533 -1.694 -7.383 1.00 15.87 84 HIS A CA 1
ATOM 611 C C . HIS A 1 98 ? 31.366 -1.862 -6.119 1.00 15.84 84 HIS A C 1
ATOM 612 O O . HIS A 1 98 ? 31.430 -2.954 -5.556 1.00 15.78 84 HIS A O 1
ATOM 619 N N . ILE A 1 99 ? 32.004 -0.782 -5.680 1.00 15.77 85 ILE A N 1
ATOM 620 C CA . ILE A 1 99 ? 32.778 -0.807 -4.444 1.00 15.76 85 ILE A CA 1
ATOM 621 C C . ILE A 1 99 ? 31.897 -0.434 -3.257 1.00 15.84 85 ILE A C 1
ATOM 622 O O . ILE A 1 99 ? 31.170 0.559 -3.298 1.00 15.79 85 ILE A O 1
ATOM 627 N N . GLU A 1 100 ? 31.964 -1.243 -2.204 1.00 15.96 86 GLU A N 1
ATOM 628 C CA . GLU A 1 100 ? 31.094 -1.077 -1.047 1.00 16.29 86 GLU A CA 1
ATOM 629 C C . GLU A 1 100 ? 31.869 -1.123 0.263 1.00 16.19 86 GLU A C 1
ATOM 630 O O . GLU A 1 100 ? 32.938 -1.727 0.345 1.00 16.13 86 GLU A O 1
ATOM 636 N N . ASP A 1 101 ? 31.373 -0.446 1.251 1.00 16.23 87 ASP A N 1
ATOM 637 C CA . ASP A 1 101 ? 31.798 -0.585 2.602 1.00 16.34 87 ASP A CA 1
ATOM 638 C C . ASP A 1 101 ? 33.317 -0.450 2.751 1.00 16.28 87 ASP A C 1
ATOM 639 O O . ASP A 1 101 ? 33.952 -1.368 3.109 1.00 16.18 87 ASP A O 1
ATOM 644 N N . VAL A 1 102 ? 33.852 0.700 2.390 1.00 16.28 88 VAL A N 1
ATOM 645 C CA . VAL A 1 102 ? 35.269 0.995 2.541 1.00 16.34 88 VAL A CA 1
ATOM 646 C C . VAL A 1 102 ? 35.504 1.587 3.926 1.00 16.43 88 VAL A C 1
ATOM 647 O O . VAL A 1 102 ? 34.924 2.614 4.276 1.00 16.37 88 VAL A O 1
ATOM 651 N N . VAL A 1 103 ? 36.346 0.933 4.718 1.00 16.55 89 VAL A N 1
ATOM 652 C CA . VAL A 1 103 ? 36.606 1.391 6.077 1.00 16.76 89 VAL A CA 1
ATOM 653 C C . VAL A 1 103 ? 38.043 1.119 6.500 1.00 16.96 89 VAL A C 1
ATOM 654 O O . VAL A 1 103 ? 38.584 0.043 6.248 1.00 16.84 89 VAL A O 1
ATOM 658 N N . VAL A 1 104 ? 38.657 2.106 7.142 1.00 17.29 90 VAL A N 1
ATOM 659 C CA . VAL A 1 104 ? 40.016 1.962 7.644 1.00 17.71 90 VAL A CA 1
ATOM 660 C C . VAL A 1 104 ? 40.074 2.336 9.118 1.00 18.02 90 VAL A C 1
ATOM 661 O O . VAL A 1 104 ? 39.503 3.343 9.535 1.00 18.00 90 VAL A O 1
ATOM 665 N N . ASP A 1 105 ? 40.756 1.515 9.908 1.00 18.45 91 ASP A N 1
ATOM 666 C CA . ASP A 1 105 ? 40.921 1.800 11.323 1.00 18.94 91 ASP A CA 1
ATOM 667 C C . ASP A 1 105 ? 41.581 3.166 11.489 1.00 19.24 91 ASP A C 1
ATOM 668 O O . ASP A 1 105 ? 42.606 3.441 10.868 1.00 19.18 91 ASP A O 1
ATOM 673 N N . PRO A 1 106 ? 40.982 4.031 12.322 1.00 19.61 92 PRO A N 1
ATOM 674 C CA . PRO A 1 106 ? 41.494 5.379 12.549 1.00 19.95 92 PRO A CA 1
ATOM 675 C C . PRO A 1 106 ? 42.971 5.379 12.936 1.00 20.20 92 PRO A C 1
ATOM 676 O O . PRO A 1 106 ? 43.693 6.325 12.621 1.00 20.34 92 PRO A O 1
ATOM 680 N N . SER A 1 107 ? 43.413 4.322 13.610 1.00 20.53 93 SER A N 1
ATOM 681 C CA . SER A 1 107 ? 44.807 4.212 14.026 1.00 20.87 93 SER A CA 1
ATOM 682 C C . SER A 1 107 ? 45.747 4.145 12.827 1.00 21.03 93 SER A C 1
ATOM 683 O O . SER A 1 107 ? 46.937 4.437 12.945 1.00 21.04 93 SER A O 1
ATOM 686 N N . TYR A 1 108 ? 45.207 3.762 11.674 1.00 21.29 94 TYR A N 1
ATOM 687 C CA . TYR A 1 108 ? 46.006 3.629 10.459 1.00 21.59 94 TYR A CA 1
ATOM 688 C C . TYR A 1 108 ? 45.699 4.731 9.449 1.00 21.87 94 TYR A C 1
ATOM 689 O O . TYR A 1 108 ? 45.946 4.576 8.254 1.00 21.90 94 TYR A O 1
ATOM 698 N N . ARG A 1 109 ? 45.228 5.832 9.987 1.00 22.20 95 ARG A N 1
ATOM 699 C CA . ARG A 1 109 ? 44.844 7.015 9.249 1.00 22.57 95 ARG A CA 1
ATOM 700 C C . ARG A 1 109 ? 45.977 7.609 8.424 1.00 22.53 95 ARG A C 1
ATOM 701 O O . ARG A 1 109 ? 45.793 8.391 7.556 1.00 22.69 95 ARG A O 1
ATOM 709 N N . GLY A 1 110 ? 47.169 7.177 8.725 1.00 22.51 96 GLY A N 1
ATOM 710 C CA . GLY A 1 110 ? 48.371 7.717 8.099 1.00 22.32 96 GLY A CA 1
ATOM 711 C C . GLY A 1 110 ? 49.158 6.670 7.335 1.00 22.15 96 GLY A C 1
ATOM 712 O O . GLY A 1 110 ? 50.306 6.900 6.952 1.00 22.24 96 GLY A O 1
ATOM 713 N N . ALA A 1 111 ? 48.538 5.518 7.104 1.00 21.89 97 ALA A N 1
ATOM 714 C CA . ALA A 1 111 ? 49.223 4.400 6.465 1.00 21.59 97 ALA A CA 1
ATOM 715 C C . ALA A 1 111 ? 48.881 4.262 4.982 1.00 21.34 97 ALA A C 1
ATOM 716 O O . ALA A 1 111 ? 49.509 3.483 4.265 1.00 21.41 97 ALA A O 1
ATOM 718 N N . GLY A 1 112 ? 47.884 5.016 4.528 1.00 21.01 98 GLY A N 1
ATOM 719 C CA . GLY A 1 112 ? 47.468 4.973 3.128 1.00 20.48 98 GLY A CA 1
ATOM 720 C C . GLY A 1 112 ? 46.807 3.664 2.736 1.00 20.13 98 GLY A C 1
ATOM 721 O O . GLY A 1 112 ? 46.932 3.212 1.597 1.00 20.10 98 GLY A O 1
ATOM 722 N N . LEU A 1 113 ? 46.116 3.016 3.666 1.00 19.70 99 LEU A N 1
ATOM 723 C CA . LEU A 1 113 ? 45.411 1.775 3.392 1.00 19.33 99 LEU A CA 1
ATOM 724 C C . LEU A 1 113 ? 44.214 1.987 2.462 1.0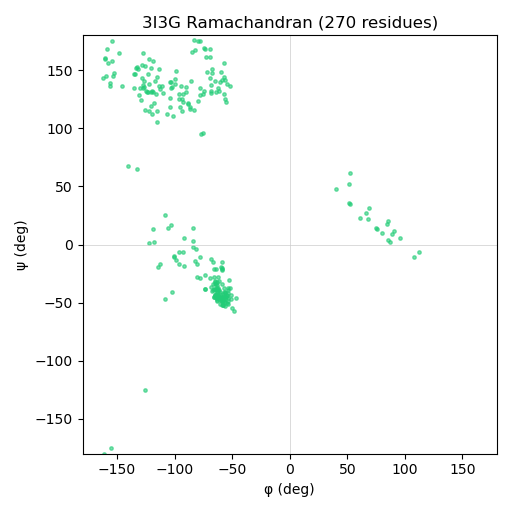0 19.09 99 LEU A C 1
ATOM 725 O O . LEU A 1 113 ? 43.921 1.163 1.672 1.00 19.02 99 LEU A O 1
ATOM 730 N N . GLY A 1 114 ? 43.544 3.110 2.621 1.00 18.81 100 GLY A N 1
ATOM 731 C CA . GLY A 1 114 ? 42.388 3.409 1.782 1.00 18.54 100 GLY A CA 1
ATOM 732 C C . GLY A 1 114 ? 42.739 3.367 0.308 1.00 18.37 100 GLY A C 1
ATOM 733 O O . GLY A 1 114 ? 42.087 2.678 -0.479 1.00 18.26 100 GLY A O 1
ATOM 734 N N . LYS A 1 115 ? 43.776 4.108 -0.066 1.00 18.21 101 LYS A N 1
ATOM 735 C CA . LYS A 1 115 ? 44.239 4.139 -1.449 1.00 18.11 101 LYS A CA 1
ATOM 736 C C . LYS A 1 115 ? 44.572 2.738 -1.954 1.00 17.89 101 LYS A C 1
ATOM 737 O O . LYS A 1 115 ? 44.162 2.348 -3.047 1.00 17.88 101 LYS A O 1
ATOM 743 N N . ALA A 1 116 ? 45.318 1.986 -1.152 1.00 17.55 102 ALA A N 1
ATOM 744 C CA . ALA A 1 116 ? 45.730 0.639 -1.533 1.00 17.32 102 ALA A CA 1
ATOM 745 C C . ALA A 1 116 ? 44.523 -0.261 -1.787 1.00 17.19 102 ALA A C 1
ATOM 746 O O . ALA A 1 116 ? 44.476 -0.988 -2.778 1.00 17.10 102 ALA A O 1
ATOM 748 N N . LEU A 1 117 ? 43.551 -0.208 -0.883 1.00 17.05 103 LEU A N 1
ATOM 749 C CA . LEU A 1 117 ? 42.340 -1.012 -1.014 1.00 16.99 103 LEU A CA 1
ATOM 750 C C . LEU A 1 117 ? 41.575 -0.673 -2.290 1.00 17.02 103 LEU A C 1
ATOM 751 O O . LEU A 1 117 ? 41.222 -1.560 -3.067 1.00 16.94 103 LEU A O 1
ATOM 756 N N . ILE A 1 118 ? 41.322 0.615 -2.503 1.00 17.11 104 ILE A N 1
ATOM 757 C CA . ILE A 1 118 ? 40.578 1.062 -3.678 1.00 17.28 104 ILE A CA 1
ATOM 758 C C . ILE A 1 118 ? 41.278 0.671 -4.979 1.00 17.46 104 ILE A C 1
ATOM 759 O O . ILE A 1 118 ? 40.652 0.138 -5.894 1.00 17.40 104 ILE A O 1
ATOM 764 N N . MET A 1 119 ? 42.577 0.942 -5.057 1.00 17.70 105 MET A N 1
ATOM 765 C CA . MET A 1 119 ? 43.354 0.598 -6.243 1.00 18.08 105 MET A CA 1
ATOM 766 C C . MET A 1 119 ? 43.286 -0.899 -6.522 1.00 17.96 105 MET A C 1
ATOM 767 O O . MET A 1 119 ? 43.124 -1.319 -7.667 1.00 17.92 105 MET A O 1
ATOM 772 N N . ASP A 1 120 ? 43.405 -1.699 -5.467 1.00 17.91 106 ASP A N 1
ATOM 773 C CA . ASP A 1 120 ? 43.327 -3.149 -5.593 1.00 17.97 106 ASP A CA 1
ATOM 774 C C . ASP A 1 120 ? 42.013 -3.566 -6.244 1.00 17.99 106 ASP A C 1
ATOM 775 O O . ASP A 1 120 ? 42.001 -4.352 -7.190 1.00 17.96 106 ASP A O 1
ATOM 780 N N . LEU A 1 121 ? 40.908 -3.034 -5.730 1.00 18.07 107 LEU A N 1
ATOM 781 C CA . LEU A 1 121 ? 39.587 -3.376 -6.244 1.00 18.29 107 LEU A CA 1
ATOM 782 C C . LEU A 1 121 ? 39.405 -2.899 -7.681 1.00 18.54 107 LEU A C 1
ATOM 783 O O . LEU A 1 121 ? 38.726 -3.548 -8.478 1.00 18.52 107 LEU A O 1
ATOM 788 N N . CYS A 1 122 ? 40.011 -1.763 -8.010 1.00 18.93 108 CYS A N 1
ATOM 789 C CA . CYS A 1 122 ? 39.940 -1.235 -9.367 1.00 19.34 108 CYS A CA 1
ATOM 790 C C . CYS A 1 122 ? 40.664 -2.156 -10.340 1.00 19.62 108 CYS A C 1
ATOM 791 O O . CYS A 1 122 ? 40.215 -2.360 -11.467 1.00 19.64 108 CYS A O 1
ATOM 794 N N . GLU A 1 123 ? 41.789 -2.709 -9.899 1.00 20.02 109 GLU A N 1
ATOM 795 C CA . GLU A 1 123 ? 42.551 -3.635 -10.726 1.00 20.47 109 GLU A CA 1
ATOM 796 C C . GLU A 1 123 ? 41.758 -4.916 -10.965 1.00 20.55 109 GLU A C 1
ATOM 797 O O . GLU A 1 123 ? 41.691 -5.416 -12.089 1.00 20.52 109 GLU A O 1
ATOM 803 N N . ILE A 1 124 ? 41.156 -5.444 -9.905 1.00 20.67 110 ILE A N 1
ATOM 804 C CA . ILE A 1 124 ? 40.307 -6.620 -10.031 1.00 20.87 110 ILE A CA 1
ATOM 805 C C . ILE A 1 124 ? 39.180 -6.341 -11.018 1.00 21.04 110 ILE A C 1
ATOM 806 O O . ILE A 1 124 ? 38.917 -7.137 -11.918 1.00 21.05 110 ILE A O 1
ATOM 811 N N . SER A 1 125 ? 38.521 -5.200 -10.846 1.00 21.30 111 SER A N 1
ATOM 812 C CA . SER A 1 125 ? 37.466 -4.782 -11.759 1.00 21.62 111 SER A CA 1
ATOM 813 C C . SER A 1 125 ? 37.972 -4.783 -13.199 1.00 21.90 111 SER A C 1
ATOM 814 O O . SER A 1 125 ? 37.325 -5.329 -14.093 1.00 21.93 111 SER A O 1
ATOM 817 N N . ARG A 1 126 ? 39.130 -4.168 -13.417 1.00 22.32 112 ARG A N 1
ATOM 818 C CA . ARG A 1 126 ? 39.736 -4.133 -14.743 1.00 22.76 112 ARG A CA 1
ATOM 819 C C . ARG A 1 126 ? 39.878 -5.540 -15.315 1.00 22.83 112 ARG A C 1
ATOM 820 O O . ARG A 1 126 ? 39.540 -5.787 -16.472 1.00 22.96 112 ARG A O 1
ATOM 828 N N . SER A 1 127 ? 40.379 -6.457 -14.493 1.00 22.91 113 SER A N 1
ATOM 829 C CA . SER A 1 127 ? 40.648 -7.823 -14.930 1.00 22.95 113 SER A CA 1
ATOM 830 C C . SER A 1 127 ? 39.385 -8.550 -15.377 1.00 22.94 113 SER A C 1
ATOM 831 O O . SER A 1 127 ? 39.444 -9.457 -16.206 1.00 23.03 113 SER A O 1
ATOM 834 N N . LYS A 1 128 ? 38.245 -8.153 -14.820 1.00 22.85 114 LYS A N 1
ATOM 835 C CA . LYS A 1 128 ? 36.977 -8.805 -15.128 1.00 22.75 114 LYS A CA 1
ATOM 836 C C . LYS A 1 128 ? 36.248 -8.122 -16.282 1.00 22.49 114 LYS A C 1
ATOM 837 O O . LYS A 1 128 ? 35.110 -8.469 -16.600 1.00 22.64 114 LYS A O 1
ATOM 843 N N . GLY A 1 129 ? 36.905 -7.148 -16.902 1.00 22.17 115 GLY A N 1
ATOM 844 C CA . GLY A 1 129 ? 36.345 -6.470 -18.068 1.00 21.66 115 GLY A CA 1
ATOM 845 C C . GLY A 1 129 ? 35.394 -5.330 -17.753 1.00 21.34 115 GLY A C 1
ATOM 846 O O . GLY A 1 129 ? 34.626 -4.900 -18.615 1.00 21.35 115 GLY A O 1
ATOM 847 N N . CYS A 1 130 ? 35.436 -4.835 -16.520 1.00 20.90 116 CYS A N 1
ATOM 848 C CA . CYS A 1 130 ? 34.602 -3.702 -16.135 1.00 20.42 116 CYS A CA 1
ATOM 849 C C . CYS A 1 130 ? 35.006 -2.456 -16.917 1.00 20.22 116 CYS A C 1
ATOM 850 O O . CYS A 1 130 ? 36.192 -2.216 -17.143 1.00 20.18 116 CYS A O 1
ATOM 853 N N . TYR A 1 131 ? 34.022 -1.665 -17.330 1.00 19.96 117 TYR A N 1
ATOM 854 C CA . TYR A 1 131 ? 34.307 -0.424 -18.045 1.00 19.70 117 TYR A CA 1
ATOM 855 C C . TYR A 1 131 ? 34.310 0.768 -17.092 1.00 19.44 117 TYR A C 1
ATOM 856 O O . TYR A 1 131 ? 34.825 1.837 -17.422 1.00 19.44 117 TYR A O 1
ATOM 865 N N . LYS A 1 132 ? 33.738 0.576 -15.908 1.00 19.07 118 LYS A N 1
ATOM 866 C CA . LYS A 1 132 ? 33.732 1.619 -14.891 1.00 18.72 118 LYS A CA 1
ATOM 867 C C . LYS A 1 132 ? 33.628 1.031 -13.488 1.00 18.58 118 LYS A C 1
ATOM 868 O O . LYS A 1 132 ? 33.175 -0.099 -13.306 1.00 18.46 118 LYS A O 1
ATOM 874 N N . VAL A 1 133 ? 34.063 1.808 -12.502 1.00 18.33 119 VAL A N 1
ATOM 875 C CA . VAL A 1 133 ? 33.897 1.452 -11.102 1.00 18.19 119 VAL A CA 1
ATOM 876 C C . VAL A 1 133 ? 33.140 2.576 -10.410 1.00 18.20 119 VAL A C 1
ATOM 877 O O . VAL A 1 133 ? 33.479 3.748 -10.562 1.00 18.05 119 VAL A O 1
ATOM 881 N N . ILE A 1 134 ? 32.105 2.217 -9.660 1.00 18.27 120 ILE A N 1
ATOM 882 C CA . ILE A 1 134 ? 31.298 3.214 -8.970 1.00 18.43 120 ILE A CA 1
ATOM 883 C C . ILE A 1 134 ? 31.155 2.894 -7.489 1.00 18.60 120 ILE A C 1
ATOM 884 O O . ILE A 1 134 ? 31.262 1.739 -7.077 1.00 18.51 120 ILE A O 1
ATOM 889 N N . LEU A 1 135 ? 30.915 3.932 -6.697 1.00 18.88 121 LEU A N 1
ATOM 890 C CA . LEU A 1 135 ? 30.731 3.783 -5.264 1.00 19.27 121 LEU A CA 1
ATOM 891 C C . LEU A 1 135 ? 30.008 5.005 -4.712 1.00 19.60 121 LEU A C 1
ATOM 892 O O . LEU A 1 135 ? 29.978 6.057 -5.349 1.00 19.65 121 LEU A O 1
ATOM 897 N N . ASP A 1 136 ? 29.414 4.859 -3.533 1.00 20.08 122 ASP A N 1
ATOM 898 C CA . ASP A 1 136 ? 28.729 5.970 -2.888 1.00 20.53 122 ASP A CA 1
ATOM 899 C C . ASP A 1 136 ? 29.580 6.525 -1.757 1.00 20.79 122 ASP A C 1
ATOM 900 O O . ASP A 1 136 ? 30.006 5.788 -0.870 1.00 20.80 122 ASP A O 1
ATOM 905 N N . SER A 1 137 ? 29.826 7.829 -1.793 1.00 21.15 123 SER A N 1
ATOM 906 C CA . SER A 1 137 ? 30.686 8.461 -0.805 1.00 21.56 123 SER A CA 1
ATOM 907 C C . SER A 1 137 ? 29.941 9.481 0.040 1.00 21.87 123 SER A C 1
ATOM 908 O O . SER A 1 137 ? 29.103 10.228 -0.463 1.00 21.84 123 SER A O 1
ATOM 911 N N . SER A 1 138 ? 30.253 9.503 1.330 1.00 22.30 124 SER A N 1
ATOM 912 C CA . SER A 1 138 ? 29.763 10.550 2.207 1.00 22.75 124 SER A CA 1
ATOM 913 C C . SER A 1 138 ? 30.459 11.845 1.816 1.00 23.04 124 SER A C 1
ATOM 914 O O . SER A 1 138 ? 31.417 11.829 1.043 1.00 23.06 124 SER A O 1
ATOM 917 N N . GLU A 1 139 ? 29.980 12.965 2.342 1.00 23.45 125 GLU A N 1
ATOM 918 C CA . GLU A 1 139 ? 30.607 14.246 2.055 1.00 23.87 125 GLU A CA 1
ATOM 919 C C . GLU A 1 139 ? 32.018 14.275 2.631 1.00 23.90 125 GLU A C 1
ATOM 920 O O . GLU A 1 139 ? 32.919 14.895 2.069 1.00 23.95 125 GLU A O 1
ATOM 926 N N . LYS A 1 140 ? 32.201 13.583 3.750 1.00 24.01 126 LYS A N 1
ATOM 927 C CA . LYS A 1 140 ? 33.481 13.565 4.447 1.00 24.12 126 LYS A CA 1
ATOM 928 C C . LYS A 1 140 ? 34.554 12.805 3.666 1.00 24.00 126 LYS A C 1
ATOM 929 O O . LYS A 1 140 ? 35.742 13.106 3.778 1.00 24.02 126 LYS A O 1
ATOM 935 N N . SER A 1 141 ? 34.131 11.824 2.874 1.00 23.85 127 SER A N 1
ATOM 936 C CA . SER A 1 141 ? 35.066 11.004 2.104 1.00 23.71 127 SER A CA 1
ATOM 937 C C . SER A 1 141 ? 35.236 11.509 0.674 1.00 23.58 127 SER A C 1
ATOM 938 O O . SER A 1 141 ? 36.057 10.991 -0.082 1.00 23.55 127 SER A O 1
ATOM 941 N N . LEU A 1 142 ? 34.465 12.475 0.283 1.00 23.48 128 LEU A N 1
ATOM 942 C CA . LEU A 1 142 ? 34.524 12.968 -1.051 1.00 23.42 128 LEU A CA 1
ATOM 943 C C . LEU A 1 142 ? 35.944 13.302 -1.507 1.00 23.25 128 LEU A C 1
ATOM 944 O O . LEU A 1 142 ? 36.367 12.820 -2.508 1.00 23.26 128 LEU A O 1
ATOM 949 N N . PRO A 1 143 ? 36.652 14.132 -0.765 1.00 23.11 129 PRO A N 1
ATOM 950 C CA . PRO A 1 143 ? 38.012 14.534 -1.129 1.00 22.94 129 PRO A CA 1
ATOM 951 C C . PRO A 1 143 ? 38.926 13.334 -1.360 1.00 22.79 129 PRO A C 1
ATOM 952 O O . PRO A 1 143 ? 39.705 13.321 -2.315 1.00 22.76 129 PRO A O 1
ATOM 956 N N . PHE A 1 144 ? 38.829 12.341 -0.483 1.00 22.56 130 PHE A N 1
ATOM 957 C CA . PHE A 1 144 ? 39.633 11.129 -0.594 1.00 22.39 130 PHE A CA 1
ATOM 958 C C . PHE A 1 144 ? 39.458 10.456 -1.952 1.00 22.26 130 PHE A C 1
ATOM 959 O O . PHE A 1 144 ? 40.434 10.053 -2.585 1.00 22.16 130 PHE A O 1
ATOM 967 N N . TYR A 1 145 ? 38.211 10.338 -2.398 1.00 22.15 131 TYR A N 1
ATOM 968 C CA . TYR A 1 145 ? 37.918 9.675 -3.666 1.00 22.05 131 TYR A CA 1
ATOM 969 C C . TYR A 1 145 ? 38.314 10.515 -4.878 1.00 22.09 131 TYR A C 1
ATOM 970 O O . TYR A 1 145 ? 38.804 9.986 -5.876 1.00 22.05 131 TYR A O 1
ATOM 979 N N . GLU A 1 146 ? 38.106 11.824 -4.793 1.00 22.17 132 GLU A N 1
ATOM 980 C CA A GLU A 1 146 ? 38.446 12.712 -5.899 0.50 22.20 132 GLU A CA 1
ATOM 981 C CA B GLU A 1 146 ? 38.448 12.718 -5.894 0.50 22.21 132 GLU A CA 1
ATOM 982 C C . GLU A 1 146 ? 39.953 12.746 -6.144 1.00 22.23 132 GLU A C 1
ATOM 983 O O . GLU A 1 146 ? 40.401 12.932 -7.275 1.00 22.22 132 GLU A O 1
ATOM 994 N N . LYS A 1 147 ? 40.735 12.557 -5.086 1.00 22.28 133 LYS A N 1
ATOM 995 C CA . LYS A 1 147 ? 42.187 12.537 -5.227 1.00 22.38 133 LYS A CA 1
ATOM 996 C C . LYS A 1 147 ? 42.657 11.240 -5.877 1.00 22.27 133 LYS A C 1
ATOM 997 O O . LYS A 1 147 ? 43.713 11.198 -6.506 1.00 22.29 133 LYS A O 1
ATOM 1003 N N . LEU A 1 148 ? 41.864 10.183 -5.724 1.00 22.14 134 LEU A N 1
ATOM 1004 C CA . LEU A 1 148 ? 42.192 8.892 -6.318 1.00 22.01 134 LEU A CA 1
ATOM 1005 C C . LEU A 1 148 ? 41.882 8.871 -7.811 1.00 21.92 134 LEU A C 1
ATOM 1006 O O . LEU A 1 148 ? 42.274 7.946 -8.521 1.00 22.01 134 LEU A O 1
ATOM 1011 N N . GLY A 1 149 ? 41.176 9.892 -8.285 1.00 21.78 135 GLY A N 1
ATOM 1012 C CA . GLY A 1 149 ? 40.829 9.982 -9.698 1.00 21.60 135 GLY A CA 1
ATOM 1013 C C . GLY A 1 149 ? 39.344 9.821 -9.954 1.00 21.44 135 GLY A C 1
ATOM 1014 O O . GLY A 1 149 ? 38.879 9.990 -11.081 1.00 21.42 135 GLY A O 1
ATOM 1015 N N . PHE A 1 150 ? 38.597 9.486 -8.908 1.00 21.26 136 PHE A N 1
ATOM 1016 C CA . PHE A 1 150 ? 37.147 9.390 -9.013 1.00 21.14 136 PHE A CA 1
ATOM 1017 C C . PHE A 1 150 ? 36.548 10.781 -9.147 1.00 21.17 136 PHE A C 1
ATOM 1018 O O . PHE A 1 150 ? 37.085 11.752 -8.614 1.00 21.14 136 PHE A O 1
ATOM 1026 N N . ARG A 1 151 ? 35.433 10.878 -9.859 1.00 21.16 137 ARG A N 1
ATOM 1027 C CA . ARG A 1 151 ? 34.752 12.154 -10.009 1.00 21.24 137 ARG A CA 1
ATOM 1028 C C . ARG A 1 151 ? 33.312 12.049 -9.533 1.00 21.26 137 ARG A C 1
ATOM 1029 O O . ARG A 1 151 ? 32.677 11.002 -9.666 1.00 21.19 137 ARG A O 1
ATOM 1037 N N . ALA A 1 152 ? 32.804 13.139 -8.967 1.00 21.33 138 ALA A N 1
ATOM 1038 C CA . ALA A 1 152 ? 31.425 13.184 -8.507 1.00 21.40 138 ALA A CA 1
ATOM 1039 C C . ALA A 1 152 ? 30.484 12.963 -9.681 1.00 21.49 138 ALA A C 1
ATOM 1040 O O . ALA A 1 152 ? 30.636 13.579 -10.736 1.00 21.45 138 ALA A O 1
ATOM 1042 N N . HIS A 1 153 ? 29.514 12.078 -9.495 1.00 21.57 139 HIS A N 1
ATOM 1043 C CA . HIS A 1 153 ? 28.585 11.750 -10.562 1.00 21.73 139 HIS A CA 1
ATOM 1044 C C . HIS A 1 153 ? 27.147 11.936 -10.091 1.00 21.78 139 HIS A C 1
ATOM 1045 O O . HIS A 1 153 ? 26.777 13.009 -9.614 1.00 21.75 139 HIS A O 1
ATOM 1052 N N . GLU A 1 154 ? 26.338 10.890 -10.218 1.00 21.89 140 GLU A N 1
ATOM 1053 C CA . GLU A 1 154 ? 24.936 10.973 -9.826 1.00 22.01 140 GLU A CA 1
ATOM 1054 C C . GLU A 1 154 ? 24.762 10.955 -8.311 1.00 21.96 140 GLU A C 1
ATOM 1055 O O . GLU A 1 154 ? 25.707 10.688 -7.569 1.00 22.00 140 GLU A O 1
ATOM 1061 N N . ARG A 1 155 ? 23.547 11.247 -7.860 1.00 21.94 141 ARG A N 1
ATOM 1062 C CA . ARG A 1 155 ? 23.252 11.325 -6.436 1.00 21.90 141 ARG A CA 1
ATOM 1063 C C . ARG A 1 155 ? 22.588 10.048 -5.936 1.00 21.70 141 ARG A C 1
ATOM 1064 O O . ARG A 1 155 ? 21.715 9.490 -6.602 1.00 21.62 141 ARG A O 1
ATOM 1072 N N . GLN A 1 156 ? 23.000 9.591 -4.758 1.00 21.55 142 GLN A N 1
ATOM 1073 C CA . GLN A 1 156 ? 22.400 8.408 -4.156 1.00 21.40 142 GLN A CA 1
ATOM 1074 C C . GLN A 1 156 ? 21.080 8.751 -3.480 1.00 21.26 142 GLN A C 1
ATOM 1075 O O . GLN A 1 156 ? 21.026 9.617 -2.606 1.00 21.22 142 GLN A O 1
ATOM 1081 N N . MET A 1 157 ? 20.016 8.069 -3.893 1.00 21.06 143 MET A N 1
ATOM 1082 C CA . MET A 1 157 ? 18.714 8.224 -3.262 1.00 20.95 143 MET A CA 1
ATOM 1083 C C . MET A 1 157 ? 18.462 7.041 -2.334 1.00 20.89 143 MET A C 1
ATOM 1084 O O . MET A 1 157 ? 18.718 5.892 -2.697 1.00 20.74 143 MET A O 1
ATOM 1089 N N . ARG A 1 158 ? 17.964 7.326 -1.135 1.00 20.82 144 ARG A N 1
ATOM 1090 C CA . ARG A 1 158 ? 17.802 6.295 -0.116 1.00 20.90 144 ARG A CA 1
ATOM 1091 C C . ARG A 1 158 ? 16.391 6.230 0.458 1.00 20.95 144 ARG A C 1
ATOM 1092 O O . ARG A 1 158 ? 15.787 7.256 0.773 1.00 20.87 144 ARG A O 1
ATOM 1100 N N . LEU A 1 159 ? 15.877 5.013 0.595 1.00 20.98 145 LEU A N 1
ATOM 1101 C CA . LEU A 1 159 ? 14.574 4.786 1.206 1.00 21.20 145 LEU A CA 1
ATOM 1102 C C . LEU A 1 159 ? 14.700 3.778 2.341 1.00 21.37 145 LEU A C 1
ATOM 1103 O O . LEU A 1 159 ? 15.051 2.621 2.115 1.00 21.33 145 LEU A O 1
ATOM 1108 N N . ASP A 1 160 ? 14.422 4.220 3.563 1.00 21.68 146 ASP A N 1
ATOM 1109 C CA . ASP A 1 160 ? 14.483 3.331 4.717 1.00 22.04 146 ASP A CA 1
ATOM 1110 C C . ASP A 1 160 ? 13.238 2.452 4.787 1.00 22.17 146 ASP A C 1
ATOM 1111 O O . ASP A 1 160 ? 12.119 2.932 4.616 1.00 22.23 146 ASP A O 1
ATOM 1116 N N . LEU A 1 161 ? 13.440 1.163 5.037 1.00 22.43 147 LEU A N 1
ATOM 1117 C CA . LEU A 1 161 ? 12.340 0.209 5.068 1.00 22.65 147 LEU A CA 1
ATOM 1118 C C . LEU A 1 161 ? 11.900 -0.103 6.495 1.00 22.80 147 LEU A C 1
ATOM 1119 O O . LEU A 1 161 ? 12.674 0.026 7.444 1.00 22.92 147 LEU A O 1
ATOM 1125 N N . VAL B 1 19 ? -3.235 -1.129 -20.026 1.00 24.30 5 VAL B N 1
ATOM 1126 C CA . VAL B 1 19 ? -2.821 -1.170 -21.401 1.00 24.24 5 VAL B CA 1
ATOM 1127 C C . VAL B 1 19 ? -2.347 -2.548 -21.721 1.00 24.04 5 VAL B C 1
ATOM 1128 O O . VAL B 1 19 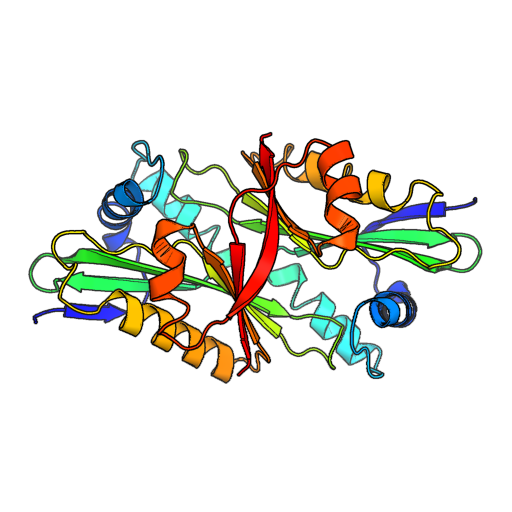? -1.340 -2.618 -22.307 1.00 24.21 5 VAL B O 1
ATOM 1132 N N . ASP B 1 20 ? -3.009 -3.629 -21.295 1.00 23.72 6 ASP B N 1
ATOM 1133 C CA . ASP B 1 20 ? -2.528 -4.995 -21.575 1.00 23.33 6 ASP B CA 1
ATOM 1134 C C . ASP B 1 20 ? -1.065 -5.223 -21.164 1.00 22.92 6 ASP B C 1
ATOM 1135 O O . ASP B 1 20 ? -0.361 -5.965 -21.760 1.00 22.84 6 ASP B O 1
ATOM 1140 N N . LEU B 1 21 ? -0.680 -4.587 -20.088 1.00 22.38 7 LEU B N 1
ATOM 1141 C CA . LEU B 1 21 ? 0.682 -4.696 -19.584 1.00 21.79 7 LEU B CA 1
ATOM 1142 C C . LEU B 1 21 ? 0.783 -5.692 -18.434 1.00 21.41 7 LEU B C 1
ATOM 1143 O O . LEU B 1 21 ? -0.116 -5.789 -17.597 1.00 21.33 7 LEU B O 1
ATOM 1148 N N . GLU B 1 22 ? 1.884 -6.435 -18.405 1.00 20.85 8 GLU B N 1
ATOM 1149 C CA . GLU B 1 22 ? 2.149 -7.371 -17.323 1.00 20.40 8 GLU B CA 1
ATOM 1150 C C . GLU B 1 22 ? 3.471 -7.044 -16.645 1.00 19.93 8 GLU B C 1
ATOM 1151 O O . GLU B 1 22 ? 4.458 -6.729 -17.310 1.00 19.81 8 GLU B O 1
ATOM 1157 N N . LEU B 1 23 ? 3.496 -7.111 -15.334 1.00 19.39 9 LEU B N 1
ATOM 1158 C CA . LEU B 1 23 ? 4.707 -6.937 -14.583 1.00 18.85 9 LEU B CA 1
ATOM 1159 C C . LEU B 1 23 ? 5.214 -8.285 -14.088 1.00 18.52 9 LEU B C 1
ATOM 1160 O O . LEU B 1 23 ? 4.538 -8.946 -13.355 1.00 18.42 9 LEU B O 1
ATOM 1165 N N . ARG B 1 24 ? 6.401 -8.673 -14.522 1.00 18.06 10 ARG B N 1
ATOM 1166 C CA . ARG B 1 24 ? 6.931 -10.002 -14.236 1.00 17.70 10 ARG B CA 1
ATOM 1167 C C . ARG B 1 24 ? 8.449 -10.051 -14.357 1.00 17.50 10 ARG B C 1
ATOM 1168 O O . ARG B 1 24 ? 9.076 -9.102 -14.828 1.00 17.38 10 ARG B O 1
ATOM 1176 N N . VAL B 1 25 ? 9.062 -11.143 -13.894 1.00 17.24 11 VAL B N 1
ATOM 1177 C CA . VAL B 1 25 ? 10.508 -11.332 -14.009 1.00 17.06 11 VAL B CA 1
ATOM 1178 C C . VAL B 1 25 ? 10.908 -11.510 -15.468 1.00 16.88 11 VAL B C 1
ATOM 1179 O O . VAL B 1 25 ? 10.160 -12.032 -16.224 1.00 16.79 11 VAL B O 1
ATOM 1183 N N . LEU B 1 26 ? 12.110 -11.118 -15.828 1.00 16.68 12 LEU B N 1
ATOM 1184 C CA . LEU B 1 26 ? 12.622 -11.253 -17.155 1.00 16.60 12 LEU B CA 1
ATOM 1185 C C . LEU B 1 26 ? 12.647 -12.696 -17.644 1.00 16.58 12 LEU B C 1
ATOM 1186 O O . LEU B 1 26 ? 12.923 -13.579 -16.906 1.00 16.50 12 LEU B O 1
ATOM 1191 N N . GLU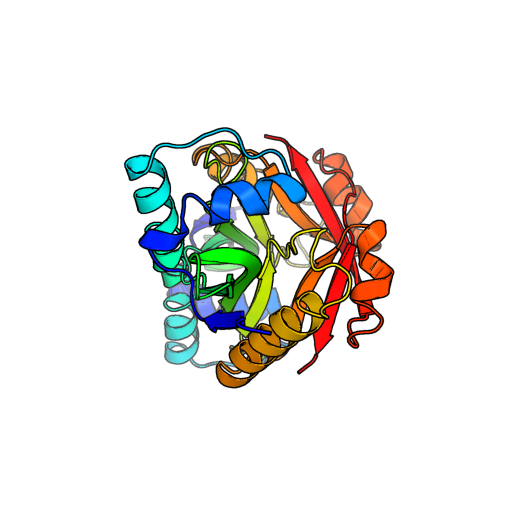 B 1 27 ? 12.337 -12.870 -18.910 1.00 16.51 13 GLU B N 1
ATOM 1192 C CA . GLU B 1 27 ? 12.374 -14.196 -19.519 1.00 16.58 13 GLU B CA 1
ATOM 1193 C C . GLU B 1 27 ? 13.324 -14.206 -20.711 1.00 16.43 13 GLU B C 1
ATOM 1194 O O . GLU B 1 27 ? 13.635 -13.156 -21.269 1.00 16.36 13 GLU B O 1
ATOM 1200 N N . GLU B 1 28 ? 13.779 -15.394 -21.100 1.00 16.35 14 GLU B N 1
ATOM 1201 C CA . GLU B 1 28 ? 14.742 -15.514 -22.192 1.00 16.36 14 GLU B CA 1
ATOM 1202 C C . GLU B 1 28 ? 14.232 -14.871 -23.478 1.00 16.21 14 GLU B C 1
ATOM 1203 O O . GLU B 1 28 ? 14.980 -14.191 -24.178 1.00 16.18 14 GLU B O 1
ATOM 1209 N N . SER B 1 29 ? 12.957 -15.082 -23.784 1.00 16.07 15 SER B N 1
ATOM 1210 C CA . SER B 1 29 ? 12.379 -14.546 -25.012 1.00 15.96 15 SER B CA 1
ATOM 1211 C C . SER B 1 29 ? 12.301 -13.018 -25.006 1.00 15.72 15 SER B C 1
ATOM 1212 O O . SER B 1 29 ? 12.103 -12.400 -26.052 1.00 15.75 15 SER B O 1
ATOM 1215 N N . ASP B 1 30 ? 12.465 -12.415 -23.829 1.00 15.41 16 ASP B N 1
ATOM 1216 C CA . ASP B 1 30 ? 12.411 -10.958 -23.683 1.00 15.08 16 ASP B CA 1
ATOM 1217 C C . ASP B 1 30 ? 13.717 -10.280 -24.088 1.00 14.90 16 ASP B C 1
ATOM 1218 O O . ASP B 1 30 ? 13.737 -9.087 -24.383 1.00 14.82 16 ASP B O 1
ATOM 1223 N N . LEU B 1 31 ? 14.795 -11.027 -24.171 1.00 14.77 17 LEU B N 1
ATOM 1224 C CA . LEU B 1 31 ? 16.126 -10.493 -24.149 1.00 14.62 17 LEU B CA 1
ATOM 1225 C C . LEU B 1 31 ? 16.404 -9.412 -25.181 1.00 14.50 17 LEU B C 1
ATOM 1226 O O . LEU B 1 31 ? 16.872 -8.383 -24.843 1.00 14.47 17 LEU B O 1
ATOM 1231 N N . SER B 1 32 ? 16.070 -9.680 -26.430 1.00 14.38 18 SER B N 1
ATOM 1232 C CA . SER B 1 32 ? 16.306 -8.720 -27.510 1.00 14.33 18 SER B CA 1
ATOM 1233 C C . SER B 1 32 ? 15.509 -7.430 -27.325 1.00 14.08 18 SER B C 1
ATOM 1234 O O . SER B 1 32 ? 16.047 -6.330 -27.456 1.00 13.90 18 SER B O 1
ATOM 1237 N N . SER B 1 33 ? 14.222 -7.573 -27.027 1.00 13.90 19 SER B N 1
ATOM 1238 C CA . SER B 1 33 ? 13.353 -6.421 -26.817 1.00 13.75 19 SER B CA 1
ATOM 1239 C C . SER B 1 33 ? 13.811 -5.624 -25.600 1.00 13.67 19 SER B C 1
ATOM 1240 O O . SER B 1 33 ? 13.775 -4.392 -25.596 1.00 13.60 19 SER B O 1
ATOM 1243 N N . HIS B 1 34 ? 14.244 -6.340 -24.568 1.00 13.59 20 HIS B N 1
ATOM 1244 C CA . HIS B 1 34 ? 14.729 -5.718 -23.344 1.00 13.60 20 HIS B CA 1
ATOM 1245 C C . HIS B 1 34 ? 15.957 -4.860 -23.628 1.00 13.78 20 HIS B C 1
ATOM 1246 O O . HIS B 1 34 ? 16.096 -3.763 -23.086 1.00 13.68 20 HIS B O 1
ATOM 1253 N N . LEU B 1 35 ? 16.826 -5.364 -24.505 1.00 14.10 21 LEU B N 1
ATOM 1254 C CA . LEU B 1 35 ? 18.028 -4.634 -24.858 1.00 14.47 21 LEU B CA 1
ATOM 1255 C C . LEU B 1 35 ? 17.674 -3.323 -25.585 1.00 14.74 21 LEU B C 1
ATOM 1256 O O . LEU B 1 35 ? 18.200 -2.336 -25.315 1.00 14.75 21 LEU B O 1
ATOM 1261 N N . GLU B 1 36 ? 16.747 -3.410 -26.509 1.00 15.15 22 GLU B N 1
ATOM 1262 C CA . GLU B 1 36 ? 16.282 -2.226 -27.222 1.00 15.63 22 GLU B CA 1
ATOM 1263 C C . GLU B 1 36 ? 15.823 -1.163 -26.235 1.00 15.68 22 GLU B C 1
ATOM 1264 O O . GLU B 1 36 ? 16.150 0.017 -26.375 1.00 15.63 22 GLU B O 1
ATOM 1270 N N . LEU B 1 37 ? 15.077 -1.602 -25.249 1.00 15.77 23 LEU B N 1
ATOM 1271 C CA . LEU B 1 37 ? 14.580 -0.710 -24.223 1.00 16.00 23 LEU B CA 1
ATOM 1272 C C . LEU B 1 37 ? 15.734 -0.007 -23.534 1.00 16.21 23 LEU B C 1
ATOM 1273 O O . LEU B 1 37 ? 15.733 1.163 -23.416 1.00 16.18 23 LEU B O 1
ATOM 1278 N N . LEU B 1 38 ? 16.692 -0.778 -23.065 1.00 16.53 24 LEU B N 1
ATOM 1279 C CA . LEU B 1 38 ? 17.840 -0.243 -22.340 1.00 16.97 24 LEU B CA 1
ATOM 1280 C C . LEU B 1 38 ? 18.629 0.752 -23.189 1.00 17.31 24 LEU B C 1
ATOM 1281 O O . LEU B 1 38 ? 19.357 1.590 -22.659 1.00 17.35 24 LEU B O 1
ATOM 1286 N N . GLY B 1 39 ? 18.476 0.654 -24.506 1.00 17.83 25 GLY B N 1
ATOM 1287 C CA . GLY B 1 39 ? 19.133 1.573 -25.429 1.00 18.45 25 GLY B CA 1
ATOM 1288 C C . GLY B 1 39 ? 18.731 3.014 -25.179 1.00 18.91 25 GLY B C 1
ATOM 1289 O O . GLY B 1 39 ? 19.418 3.944 -25.603 1.00 19.00 25 GLY B O 1
ATOM 1290 N N . HIS B 1 40 ? 17.612 3.199 -24.487 1.00 19.34 26 HIS B N 1
ATOM 1291 C CA . HIS B 1 40 ? 17.139 4.533 -24.137 1.00 19.89 26 HIS B CA 1
ATOM 1292 C C . HIS B 1 40 ? 17.864 5.053 -22.902 1.00 20.08 26 HIS B C 1
ATOM 1293 O O . HIS B 1 40 ? 17.661 6.194 -22.484 1.00 20.38 26 HIS B O 1
ATOM 1300 N N . LEU B 1 41 ? 18.706 4.208 -22.318 1.00 20.30 27 LEU B N 1
ATOM 1301 C CA . LEU B 1 41 ? 19.432 4.561 -21.105 1.00 20.48 27 LEU B CA 1
ATOM 1302 C C . LEU B 1 41 ? 20.913 4.776 -21.398 1.00 20.55 27 LEU B C 1
ATOM 1303 O O . LEU B 1 41 ? 21.507 5.763 -20.961 1.00 20.57 27 LEU B O 1
ATOM 1308 N N . THR B 1 42 ? 21.501 3.850 -22.149 1.00 20.57 28 THR B N 1
ATOM 1309 C CA . THR B 1 42 ? 22.925 3.903 -22.461 1.00 20.58 28 THR B CA 1
ATOM 1310 C C . THR B 1 42 ? 23.224 3.156 -23.757 1.00 20.44 28 THR B C 1
ATOM 1311 O O . THR B 1 42 ? 22.310 2.685 -24.436 1.00 20.36 28 THR B O 1
ATOM 1315 N N . GLU B 1 43 ? 24.505 3.052 -24.097 1.00 20.26 29 GLU B N 1
ATOM 1316 C CA . GLU B 1 43 ? 24.919 2.299 -25.276 1.00 20.14 29 GLU B CA 1
ATOM 1317 C C . GLU B 1 43 ? 24.399 0.872 -25.194 1.00 20.01 29 GLU B C 1
ATOM 1318 O O . GLU B 1 43 ? 24.660 0.166 -24.220 1.00 19.98 29 GLU B O 1
ATOM 1324 N N . ALA B 1 44 ? 23.676 0.446 -26.222 1.00 19.85 30 ALA B N 1
ATOM 1325 C CA . ALA B 1 44 ? 23.137 -0.906 -26.256 1.00 19.77 30 ALA B CA 1
ATOM 1326 C C . ALA B 1 44 ? 23.399 -1.575 -27.601 1.00 19.68 30 ALA B C 1
ATOM 1327 O O . ALA B 1 44 ? 22.463 -1.884 -28.338 1.00 19.70 30 ALA B O 1
ATOM 1329 N N . PRO B 1 45 ? 24.681 -1.801 -27.923 1.00 19.62 31 PRO B N 1
ATOM 1330 C CA . PRO B 1 45 ? 25.057 -2.471 -29.162 1.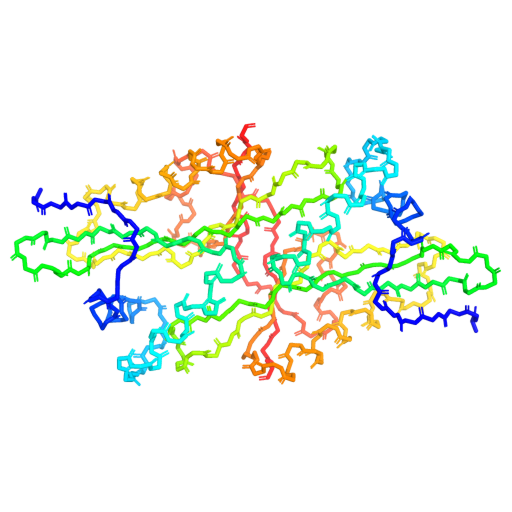00 19.56 31 PRO B CA 1
ATOM 1331 C C . PRO B 1 45 ? 24.468 -3.876 -29.234 1.00 19.54 31 PRO B C 1
ATOM 1332 O O . PRO B 1 45 ? 24.294 -4.526 -28.203 1.00 19.48 31 PRO B O 1
ATOM 1336 N N . PRO B 1 46 ? 24.168 -4.342 -30.454 1.00 19.54 32 PRO B N 1
ATOM 1337 C CA . PRO B 1 46 ? 23.543 -5.637 -30.698 1.00 19.49 32 PRO B CA 1
ATOM 1338 C C . PRO B 1 46 ? 24.312 -6.793 -30.070 1.00 19.39 32 PRO B C 1
ATOM 1339 O O . PRO B 1 46 ? 25.541 -6.828 -30.129 1.00 19.39 32 PRO B O 1
ATOM 1343 N N . LEU B 1 47 ? 23.581 -7.728 -29.472 1.00 19.30 33 LEU B N 1
ATOM 1344 C CA . LEU B 1 47 ? 24.164 -8.955 -28.944 1.00 19.21 33 LEU B CA 1
ATOM 1345 C C . LEU B 1 47 ? 23.312 -10.146 -29.364 1.00 19.16 33 LEU B C 1
ATOM 1346 O O . LEU B 1 47 ? 22.091 -10.033 -29.481 1.00 19.20 33 LEU B O 1
ATOM 1351 N N . SER B 1 48 ? 23.953 -11.287 -29.592 1.00 19.06 34 SER B N 1
ATOM 1352 C CA . SER B 1 48 ? 23.233 -12.491 -29.992 1.00 18.94 34 SER B CA 1
ATOM 1353 C C . SER B 1 48 ? 22.378 -13.015 -28.845 1.00 18.88 34 SER B C 1
ATOM 1354 O O . SER B 1 48 ? 22.594 -12.664 -27.684 1.00 18.83 34 SER B O 1
ATOM 1357 N N . GLY B 1 49 ? 21.404 -13.857 -29.176 1.00 18.72 35 GLY B N 1
ATOM 1358 C CA . GLY B 1 49 ? 20.544 -14.463 -28.167 1.00 18.60 35 GLY B CA 1
ATOM 1359 C C . GLY B 1 49 ? 21.346 -15.205 -27.117 1.00 18.48 35 GLY B C 1
ATOM 1360 O O . GLY B 1 49 ? 21.090 -15.075 -25.918 1.00 18.51 35 GLY B O 1
ATOM 1361 N N . VAL B 1 50 ? 22.324 -15.983 -27.570 1.00 18.39 36 VAL B N 1
ATOM 1362 C CA . VAL B 1 50 ? 23.173 -16.757 -26.673 1.00 18.31 36 VAL B CA 1
ATOM 1363 C C . VAL B 1 50 ? 23.962 -15.853 -25.731 1.00 18.23 36 VAL B C 1
ATOM 1364 O O . VAL B 1 50 ? 24.072 -16.133 -24.538 1.00 18.22 36 VAL B O 1
ATOM 1368 N N . GLU B 1 51 ? 24.509 -14.770 -26.274 1.00 18.10 37 GLU B N 1
ATOM 1369 C CA . GLU B 1 51 ? 25.278 -13.821 -25.475 1.00 18.04 37 GLU B CA 1
ATOM 1370 C C . GLU B 1 51 ? 24.411 -13.147 -24.416 1.00 17.81 37 GLU B C 1
ATOM 1371 O O . GLU B 1 51 ? 24.807 -13.038 -23.256 1.00 17.77 37 GLU B O 1
ATOM 1377 N N . LEU B 1 52 ? 23.227 -12.697 -24.820 1.00 17.48 38 LEU B N 1
ATOM 1378 C CA . LEU B 1 52 ? 22.294 -12.077 -23.885 1.00 17.25 38 LEU B CA 1
ATOM 1379 C C . LEU B 1 52 ? 21.898 -13.057 -22.787 1.00 17.17 38 LEU B C 1
ATOM 1380 O O . LEU B 1 52 ? 21.827 -12.693 -21.613 1.00 16.96 38 LEU B O 1
ATOM 1385 N N . ALA B 1 53 ? 21.644 -14.302 -23.177 1.00 17.01 39 ALA B N 1
ATOM 1386 C CA . ALA B 1 53 ? 21.266 -15.338 -22.223 1.00 17.03 39 ALA B CA 1
ATOM 1387 C C . ALA B 1 53 ? 22.388 -15.603 -21.223 1.00 17.04 39 ALA B C 1
ATOM 1388 O O . ALA B 1 53 ? 22.139 -15.792 -20.034 1.00 16.97 39 ALA B O 1
ATOM 1390 N N . ASN B 1 54 ? 23.623 -15.617 -21.713 1.00 17.12 40 ASN B N 1
ATOM 1391 C CA . ASN B 1 54 ? 24.779 -15.827 -20.849 1.00 17.29 40 ASN B CA 1
ATOM 1392 C C . ASN B 1 54 ? 24.954 -14.690 -19.848 1.00 17.16 40 ASN B C 1
ATOM 1393 O O . ASN B 1 54 ? 25.324 -14.916 -18.695 1.00 17.14 40 ASN B O 1
ATOM 1398 N N . ILE B 1 55 ? 24.684 -13.468 -20.298 1.00 17.10 41 ILE B N 1
ATOM 1399 C CA . ILE B 1 55 ? 24.743 -12.299 -19.428 1.00 17.10 41 ILE B CA 1
ATOM 1400 C C . ILE B 1 55 ? 23.640 -12.361 -18.378 1.00 17.23 41 ILE B C 1
ATOM 1401 O O . ILE B 1 55 ? 23.850 -12.008 -17.217 1.00 17.12 41 ILE B O 1
ATOM 1406 N N . ALA B 1 56 ? 22.461 -12.811 -18.796 1.00 17.47 42 ALA B N 1
ATOM 1407 C CA . ALA B 1 56 ? 21.343 -12.982 -17.877 1.00 17.73 42 ALA B CA 1
ATOM 1408 C C . ALA B 1 56 ? 21.702 -13.981 -16.782 1.00 17.98 42 ALA B C 1
ATOM 1409 O O . ALA B 1 56 ? 21.370 -13.782 -15.614 1.00 17.97 42 ALA B O 1
ATOM 1411 N N . ASP B 1 57 ? 22.382 -15.056 -17.169 1.00 18.32 43 ASP B N 1
ATOM 1412 C CA . ASP B 1 57 ? 22.810 -16.074 -16.214 1.00 18.83 43 ASP B CA 1
ATOM 1413 C C . ASP B 1 57 ? 23.851 -15.512 -15.250 1.00 19.04 43 ASP B C 1
ATOM 1414 O O . ASP B 1 57 ? 23.791 -15.757 -14.045 1.00 19.06 43 ASP B O 1
ATOM 1419 N N A MET B 1 58 ? 24.806 -14.763 -15.792 0.50 19.41 44 MET B N 1
ATOM 1420 N N B MET B 1 58 ? 24.826 -14.832 -15.738 0.50 19.41 44 MET B N 1
ATOM 1421 C CA A MET B 1 58 ? 25.818 -14.095 -14.983 0.50 19.86 44 MET B CA 1
ATOM 1422 C CA B MET B 1 58 ? 25.772 -14.198 -14.886 0.50 19.86 44 MET B CA 1
ATOM 1423 C C A MET B 1 58 ? 25.151 -13.229 -13.920 0.50 19.76 44 MET B C 1
ATOM 1424 C C B MET B 1 58 ? 25.132 -13.225 -13.883 0.50 19.76 44 MET B C 1
ATOM 1425 O O A MET B 1 58 ? 25.491 -13.298 -12.739 0.50 19.67 44 MET B O 1
ATOM 1426 O O B MET B 1 58 ? 25.449 -13.239 -12.751 0.50 19.67 44 MET B O 1
ATOM 1435 N N . ARG B 1 59 ? 24.202 -12.407 -14.356 1.00 19.77 45 ARG B N 1
ATOM 1436 C CA . ARG B 1 59 ? 23.498 -11.493 -13.465 1.00 19.82 45 ARG B CA 1
ATOM 1437 C C . ARG B 1 59 ? 22.713 -12.239 -12.393 1.00 20.05 45 ARG B C 1
ATOM 1438 O O . ARG B 1 59 ? 22.681 -11.825 -11.234 1.00 19.95 45 ARG B O 1
ATOM 1446 N N . ARG B 1 60 ? 22.081 -13.339 -12.786 1.00 20.41 46 ARG B N 1
ATOM 1447 C CA . ARG B 1 60 ? 21.294 -14.138 -11.856 1.00 20.87 46 ARG B CA 1
ATOM 1448 C C . ARG B 1 60 ? 22.184 -14.723 -10.762 1.00 21.03 46 ARG B C 1
ATOM 1449 O O . ARG B 1 60 ? 21.815 -14.730 -9.587 1.00 21.06 46 ARG B O 1
ATOM 1457 N N . ARG B 1 61 ? 23.402 -15.120 -11.141 1.00 21.20 47 ARG B N 1
ATOM 1458 C CA . ARG B 1 61 ? 24.323 -15.723 -10.202 1.00 21.38 47 ARG B CA 1
ATOM 1459 C C . ARG B 1 61 ? 24.681 -14.703 -9.192 1.00 21.21 47 ARG B C 1
ATOM 1460 O O . ARG B 1 61 ? 24.989 -15.042 -8.107 1.00 21.42 47 ARG B O 1
ATOM 1468 N N . ALA B 1 62 ? 24.703 -13.451 -9.602 1.00 20.90 48 ALA B N 1
ATOM 1469 C CA . ALA B 1 62 ? 25.062 -12.340 -8.731 1.00 20.61 48 ALA B CA 1
ATOM 1470 C C . ALA B 1 62 ? 23.864 -11.874 -7.909 1.00 20.33 48 ALA B C 1
ATOM 1471 O O . ALA B 1 62 ? 23.890 -10.798 -7.314 1.00 20.55 48 ALA B O 1
ATOM 1473 N N . GLY B 1 63 ? 22.815 -12.689 -7.885 1.00 19.96 49 GLY B N 1
ATOM 1474 C CA . GLY B 1 63 ? 21.633 -12.393 -7.083 1.00 19.36 49 GLY B CA 1
ATOM 1475 C C . GLY B 1 63 ? 20.870 -11.171 -7.559 1.00 18.92 49 GLY B C 1
ATOM 1476 O O . GLY B 1 63 ? 20.200 -10.501 -6.774 1.00 19.02 49 GLY B O 1
ATOM 1477 N N . ILE B 1 64 ? 20.975 -10.874 -8.849 1.00 18.31 50 ILE B N 1
ATOM 1478 C CA . ILE B 1 64 ? 20.217 -9.778 -9.430 1.00 17.68 50 ILE B CA 1
ATOM 1479 C C . ILE B 1 64 ? 18.870 -10.282 -9.928 1.00 17.34 50 ILE B C 1
ATOM 1480 O O . ILE B 1 64 ? 18.782 -11.344 -10.544 1.00 17.19 50 ILE B O 1
ATOM 1485 N N . VAL B 1 65 ? 17.830 -9.536 -9.640 1.00 16.87 51 VAL B N 1
ATOM 1486 C CA . VAL B 1 65 ? 16.514 -9.770 -10.203 1.00 16.50 51 VAL B CA 1
ATOM 1487 C C . VAL B 1 65 ? 16.096 -8.648 -11.124 1.00 16.14 51 VAL B C 1
ATOM 1488 O O . VAL B 1 65 ? 16.333 -7.530 -10.837 1.00 16.06 51 VAL B O 1
ATOM 1492 N N . THR B 1 66 ? 15.526 -9.015 -12.255 1.00 15.69 52 THR B N 1
ATOM 1493 C CA . THR B 1 66 ? 15.068 -8.010 -13.203 1.00 15.39 52 THR B CA 1
ATOM 1494 C C . THR B 1 66 ? 13.571 -8.149 -13.443 1.00 15.18 52 THR B C 1
ATOM 1495 O O . THR B 1 66 ? 13.101 -9.191 -13.900 1.00 15.11 52 THR B O 1
ATOM 1499 N N . LYS B 1 67 ? 12.827 -7.099 -13.116 1.00 15.02 53 LYS B N 1
ATOM 1500 C CA . LYS B 1 67 ? 11.391 -7.073 -13.353 1.00 14.93 53 LYS B CA 1
ATOM 1501 C C . LYS B 1 67 ? 11.099 -6.191 -14.557 1.00 14.86 53 LYS B C 1
ATOM 1502 O O . LYS B 1 67 ? 11.718 -5.139 -14.731 1.00 14.74 53 LYS B O 1
ATOM 1508 N N . VAL B 1 68 ? 10.159 -6.621 -15.391 1.00 14.77 54 VAL B N 1
ATOM 1509 C CA . VAL B 1 68 ? 9.839 -5.885 -16.605 1.00 14.74 54 VAL B CA 1
ATOM 1510 C C . VAL B 1 68 ? 8.338 -5.702 -16.784 1.00 14.82 54 VAL B C 1
ATOM 1511 O O . VAL B 1 68 ? 7.540 -6.501 -16.294 1.00 14.71 54 VAL B O 1
ATOM 1515 N N . PHE B 1 69 ? 7.965 -4.630 -17.475 1.00 14.97 55 PHE B N 1
ATOM 1516 C CA . PHE B 1 69 ? 6.605 -4.475 -17.968 1.00 15.12 55 PHE B CA 1
ATOM 1517 C C . PHE B 1 69 ? 6.574 -4.950 -19.410 1.00 15.35 55 PHE B C 1
ATOM 1518 O O . PHE B 1 69 ? 7.361 -4.496 -20.240 1.00 15.15 55 PHE B O 1
ATOM 1526 N N . CYS B 1 70 ? 5.674 -5.882 -19.700 1.00 15.64 56 CYS B N 1
ATOM 1527 C CA . CYS B 1 70 ? 5.568 -6.446 -21.035 1.00 16.07 56 CYS B CA 1
ATOM 1528 C C . CYS B 1 70 ? 4.186 -6.192 -21.621 1.00 16.27 56 CYS B C 1
ATOM 1529 O O . CYS B 1 70 ? 3.173 -6.401 -20.953 1.00 16.31 56 CYS B O 1
ATOM 1532 N N . HIS B 1 71 ? 4.147 -5.722 -22.864 1.00 16.56 57 HIS B N 1
ATOM 1533 C CA . HIS B 1 71 ? 2.892 -5.640 -23.592 1.00 16.87 57 HIS B CA 1
ATOM 1534 C C . HIS B 1 71 ? 2.535 -7.053 -24.025 1.00 17.11 57 HIS B C 1
ATOM 1535 O O . HIS B 1 71 ? 3.008 -7.544 -25.050 1.00 17.09 57 HIS B O 1
ATOM 1542 N N . GLN B 1 72 ? 1.703 -7.704 -23.221 1.00 17.48 58 GLN B N 1
ATOM 1543 C CA . GLN B 1 72 ? 1.459 -9.137 -23.338 1.00 17.84 58 GLN B CA 1
ATOM 1544 C C . GLN B 1 72 ? 1.085 -9.611 -24.746 1.00 17.78 58 GLN B C 1
ATOM 1545 O O . GLN B 1 72 ? 1.588 -10.635 -25.208 1.00 17.82 58 GLN B O 1
ATOM 1551 N N . PRO B 1 73 ? 0.208 -8.867 -25.434 1.00 17.81 59 PRO B N 1
ATOM 1552 C CA . PRO B 1 73 ? -0.250 -9.278 -26.762 1.00 17.81 59 PRO B CA 1
ATOM 1553 C C . PRO B 1 73 ? 0.880 -9.429 -27.783 1.00 17.72 59 PRO B C 1
ATOM 1554 O O . PRO B 1 73 ? 0.806 -10.293 -28.658 1.00 17.90 59 PRO B O 1
ATOM 1558 N N . THR B 1 74 ? 1.911 -8.596 -27.672 1.00 17.49 60 THR B N 1
ATOM 1559 C CA . THR B 1 74 ? 3.002 -8.598 -28.645 1.00 17.24 60 THR B CA 1
ATOM 1560 C C . THR B 1 74 ? 4.330 -9.037 -28.037 1.00 16.98 60 THR B C 1
ATOM 1561 O O . THR B 1 74 ? 5.255 -9.413 -28.758 1.00 17.07 60 THR B O 1
ATOM 1565 N N . GLY B 1 75 ? 4.424 -8.972 -26.713 1.00 16.62 61 GLY B N 1
ATOM 1566 C CA . GLY B 1 75 ? 5.642 -9.356 -26.010 1.00 16.21 61 GLY B CA 1
ATOM 1567 C C . GLY B 1 75 ? 6.665 -8.238 -25.916 1.00 15.90 61 GLY B C 1
ATOM 1568 O O . GLY B 1 75 ? 7.772 -8.439 -25.415 1.00 15.85 61 GLY B O 1
ATOM 1569 N N . ARG B 1 76 ? 6.301 -7.053 -26.396 1.00 15.54 62 ARG B N 1
ATOM 1570 C CA . ARG B 1 76 ? 7.228 -5.926 -26.386 1.00 15.20 62 ARG B CA 1
ATOM 1571 C C . ARG B 1 76 ? 7.513 -5.451 -24.964 1.00 14.88 62 ARG B C 1
ATOM 1572 O O . ARG B 1 76 ? 6.598 -5.269 -24.163 1.00 14.79 62 ARG B O 1
ATOM 1580 N N . ILE B 1 77 ? 8.792 -5.260 -24.658 1.00 14.60 63 ILE B N 1
ATOM 1581 C CA . ILE B 1 77 ? 9.207 -4.803 -23.337 1.00 14.25 63 ILE B CA 1
ATOM 1582 C C . ILE B 1 77 ? 9.226 -3.278 -23.287 1.00 14.06 63 ILE B C 1
ATOM 1583 O O . ILE B 1 77 ? 9.930 -2.634 -24.065 1.00 14.11 63 ILE B O 1
ATOM 1588 N N . VAL B 1 78 ? 8.457 -2.705 -22.365 1.00 13.77 64 VAL B N 1
ATOM 1589 C CA . VAL B 1 78 ? 8.293 -1.255 -22.304 1.00 13.68 64 VAL B CA 1
ATOM 1590 C C . VAL B 1 78 ? 8.711 -0.659 -20.961 1.00 13.46 64 VAL B C 1
ATOM 1591 O O . VAL B 1 78 ? 8.611 0.551 -20.752 1.00 13.57 64 VAL B O 1
ATOM 1595 N N . GLY B 1 79 ? 9.179 -1.510 -20.056 1.00 13.35 65 GLY B N 1
ATOM 1596 C CA . GLY B 1 79 ? 9.656 -1.055 -18.755 1.00 13.11 65 GLY B CA 1
ATOM 1597 C C . GLY B 1 79 ? 10.574 -2.077 -18.114 1.00 12.99 65 GLY B C 1
ATOM 1598 O O . GLY B 1 79 ? 10.377 -3.282 -18.271 1.00 12.91 65 GLY B O 1
ATOM 1599 N N . SER B 1 80 ? 11.578 -1.596 -17.390 1.00 12.93 66 SER B N 1
ATOM 1600 C CA . SER B 1 80 ? 12.532 -2.482 -16.733 1.00 12.94 66 SER B CA 1
ATOM 1601 C C . SER B 1 80 ? 13.155 -1.834 -15.501 1.00 12.98 66 SER B C 1
ATOM 1602 O O . SER B 1 80 ? 13.380 -0.623 -15.465 1.00 12.84 66 SER B O 1
ATOM 1605 N N . ALA B 1 81 ? 13.421 -2.657 -14.493 1.00 13.02 67 ALA B N 1
ATOM 1606 C CA . ALA B 1 81 ? 14.139 -2.229 -13.303 1.00 13.24 67 ALA B CA 1
ATOM 1607 C C . ALA B 1 81 ? 14.789 -3.452 -12.668 1.00 13.35 67 ALA B C 1
ATOM 1608 O O . ALA B 1 81 ? 14.185 -4.522 -12.607 1.00 13.24 67 ALA B O 1
ATOM 1610 N N . SER B 1 82 ? 16.022 -3.293 -12.203 1.00 13.59 68 SER B N 1
ATOM 1611 C CA . SER B 1 82 ? 16.759 -4.410 -11.630 1.00 13.90 68 SER B CA 1
ATOM 1612 C C . SER B 1 82 ? 17.047 -4.191 -10.150 1.00 14.20 68 SER B C 1
ATOM 1613 O O . SER B 1 82 ? 17.289 -3.066 -9.714 1.00 14.00 68 SER B O 1
ATOM 1616 N N . LEU B 1 83 ? 17.012 -5.276 -9.384 1.00 14.58 69 LEU B N 1
ATOM 1617 C CA . LEU B 1 83 ? 17.256 -5.216 -7.949 1.00 15.14 69 LEU B CA 1
ATOM 1618 C C . LEU B 1 83 ? 18.397 -6.146 -7.558 1.00 15.60 69 LEU B C 1
ATOM 1619 O O . LEU B 1 83 ? 18.420 -7.315 -7.941 1.00 15.63 69 LEU B O 1
ATOM 1624 N N . MET B 1 84 ? 19.340 -5.616 -6.790 1.00 16.26 70 MET B N 1
ATOM 1625 C CA . MET B 1 84 ? 20.477 -6.393 -6.329 1.00 16.97 70 MET B CA 1
ATOM 1626 C C . MET B 1 84 ? 20.507 -6.358 -4.805 1.00 17.06 70 MET B C 1
ATOM 1627 O O . MET B 1 84 ? 20.692 -5.300 -4.209 1.00 17.07 70 MET B O 1
ATOM 1632 N N . ILE B 1 85 ? 20.310 -7.510 -4.172 1.00 17.34 71 ILE B N 1
ATOM 1633 C CA . ILE B 1 85 ? 20.304 -7.569 -2.713 1.00 17.60 71 ILE B CA 1
ATOM 1634 C C . ILE B 1 85 ? 21.682 -7.922 -2.162 1.00 17.63 71 ILE B C 1
ATOM 1635 O O . ILE B 1 85 ? 22.275 -8.931 -2.540 1.00 17.69 71 ILE B O 1
ATOM 1640 N N . GLN B 1 86 ? 22.185 -7.078 -1.268 1.00 17.64 72 GLN B N 1
ATOM 1641 C CA . GLN B 1 86 ? 23.524 -7.248 -0.722 1.00 17.68 72 GLN B CA 1
ATOM 1642 C C . GLN B 1 86 ? 23.489 -7.527 0.776 1.00 17.43 72 GLN B C 1
ATOM 1643 O O . GLN B 1 86 ? 23.244 -6.622 1.572 1.00 17.37 72 GLN B O 1
ATOM 1649 N N . PRO B 1 87 ? 23.734 -8.787 1.166 1.00 17.24 73 PRO B N 1
ATOM 1650 C CA . PRO B 1 87 ? 23.805 -9.127 2.583 1.00 16.98 73 PRO B CA 1
ATOM 1651 C C . PRO B 1 87 ? 24.929 -8.338 3.248 1.00 16.68 73 PRO B C 1
ATOM 1652 O O . PRO B 1 87 ? 25.983 -8.147 2.643 1.00 16.66 73 PRO B O 1
ATOM 1656 N N . LYS B 1 88 ? 24.713 -7.855 4.439 1.00 16.44 74 LYS B N 1
ATOM 1657 C CA . LYS B 1 88 ? 25.667 -7.052 5.180 1.00 16.13 74 LYS B CA 1
ATOM 1658 C C . LYS B 1 88 ? 26.073 -7.666 6.545 1.00 15.82 74 LYS B C 1
ATOM 1659 O O . LYS B 1 88 ? 25.329 -8.369 7.143 1.00 15.77 74 LYS B O 1
ATOM 1665 N N . PHE B 1 89 ? 27.272 -7.358 6.992 1.00 15.41 75 PHE B N 1
ATOM 1666 C CA . PHE B 1 89 ? 27.697 -7.734 8.336 1.00 15.06 75 PHE B CA 1
ATOM 1667 C C . PHE B 1 89 ? 27.142 -6.737 9.349 1.00 15.06 75 PHE B C 1
ATOM 1668 O O . PHE B 1 89 ? 26.917 -7.075 10.511 1.00 14.93 75 PHE B O 1
ATOM 1676 N N . THR B 1 90 ? 26.927 -5.506 8.896 1.00 15.07 76 THR B N 1
ATOM 1677 C CA . THR B 1 90 ? 26.452 -4.435 9.765 1.00 15.11 76 THR B CA 1
ATOM 1678 C C . THR B 1 90 ? 24.931 -4.463 9.935 1.00 15.21 76 THR B C 1
ATOM 1679 O O . THR B 1 90 ? 24.243 -5.275 9.318 1.00 15.06 76 THR B O 1
ATOM 1683 N N . ARG B 1 91 ? 24.417 -3.576 10.782 1.00 15.40 77 ARG B N 1
ATOM 1684 C CA . ARG B 1 91 ? 22.983 -3.509 11.057 1.00 15.65 77 ARG B CA 1
ATOM 1685 C C . ARG B 1 91 ? 22.401 -4.868 11.437 1.00 15.69 77 ARG B C 1
ATOM 1686 O O . ARG B 1 91 ? 21.268 -5.191 11.080 1.00 15.58 77 ARG B O 1
ATOM 1694 N N . GLY B 1 92 ? 23.181 -5.661 12.163 1.00 15.82 78 GLY B N 1
ATOM 1695 C CA . GLY B 1 92 ? 22.716 -6.960 12.638 1.00 16.00 78 GLY B CA 1
ATOM 1696 C C . GLY B 1 92 ? 22.513 -7.969 11.526 1.00 16.14 78 GLY B C 1
ATOM 1697 O O . GLY B 1 92 ? 21.764 -8.932 11.680 1.00 16.16 78 GLY B O 1
ATOM 1698 N N . GLY B 1 93 ? 23.180 -7.748 10.398 1.00 16.30 79 GLY B N 1
ATOM 1699 C CA . GLY B 1 93 ? 23.124 -8.685 9.282 1.00 16.56 79 GLY B CA 1
ATOM 1700 C C . GLY B 1 93 ? 21.947 -8.469 8.350 1.00 16.75 79 GLY B C 1
ATOM 1701 O O . GLY B 1 93 ? 21.556 -9.374 7.613 1.00 16.87 79 GLY B O 1
ATOM 1702 N N . ARG B 1 94 ? 21.377 -7.271 8.380 1.00 16.87 80 ARG B N 1
ATOM 1703 C CA . ARG B 1 94 ? 20.274 -6.938 7.486 1.00 17.04 80 ARG B CA 1
ATOM 1704 C C . ARG B 1 94 ? 20.810 -6.456 6.142 1.00 16.95 80 ARG B C 1
ATOM 1705 O O . ARG B 1 94 ? 21.802 -5.731 6.084 1.00 17.02 80 ARG B O 1
ATOM 1713 N N . ALA B 1 95 ? 20.153 -6.868 5.062 1.00 16.81 81 ALA B N 1
ATOM 1714 C CA . ALA B 1 95 ? 20.654 -6.610 3.715 1.00 16.61 81 ALA B CA 1
ATOM 1715 C C . ALA B 1 95 ? 20.310 -5.219 3.189 1.00 16.49 81 ALA B C 1
ATOM 1716 O O . ALA B 1 95 ? 19.484 -4.507 3.759 1.00 16.47 81 ALA B O 1
ATOM 1718 N N . VAL B 1 96 ? 20.961 -4.847 2.091 1.00 16.31 82 VAL B N 1
ATOM 1719 C CA . VAL B 1 96 ? 20.697 -3.587 1.413 1.00 16.14 82 VAL B CA 1
ATOM 1720 C C . VAL B 1 96 ? 20.207 -3.863 -0.002 1.00 16.02 82 VAL B C 1
ATOM 1721 O O . VAL B 1 96 ? 20.807 -4.651 -0.731 1.00 16.02 82 VAL B O 1
ATOM 1725 N N . GLY B 1 97 ? 19.112 -3.219 -0.387 1.00 15.88 83 GLY B N 1
ATOM 1726 C CA . GLY B 1 97 ? 18.586 -3.366 -1.739 1.00 15.79 83 GLY B CA 1
ATOM 1727 C C . GLY B 1 97 ? 19.124 -2.298 -2.671 1.00 15.69 83 GLY B C 1
ATOM 1728 O O . GLY B 1 97 ? 18.964 -1.105 -2.414 1.00 15.67 83 GLY B O 1
ATOM 1729 N N . HIS B 1 98 ? 19.771 -2.728 -3.751 1.00 15.65 84 HIS B N 1
ATOM 1730 C CA . HIS B 1 98 ? 20.308 -1.808 -4.749 1.00 15.65 84 HIS B CA 1
ATOM 1731 C C . HIS B 1 98 ? 19.464 -1.848 -6.016 1.00 15.57 84 HIS B C 1
ATOM 1732 O O . HIS B 1 98 ? 19.447 -2.853 -6.725 1.00 15.54 84 HIS B O 1
ATOM 1739 N N . ILE B 1 99 ? 18.767 -0.755 -6.302 1.00 15.56 85 ILE B N 1
ATOM 1740 C CA . ILE B 1 99 ? 17.995 -0.660 -7.535 1.00 15.52 85 ILE B CA 1
ATOM 1741 C C . ILE B 1 99 ? 18.826 0.021 -8.613 1.00 15.68 85 ILE B C 1
ATOM 1742 O O . ILE B 1 99 ? 19.494 1.021 -8.355 1.00 15.56 85 ILE B O 1
ATOM 1747 N N . GLU B 1 100 ? 18.790 -0.529 -9.821 1.00 15.82 86 GLU B N 1
ATOM 1748 C CA . GLU B 1 100 ? 19.574 0.023 -10.916 1.00 16.18 86 GLU B CA 1
ATOM 1749 C C . GLU B 1 100 ? 18.892 -0.171 -12.263 1.00 16.14 86 GLU B C 1
ATOM 1750 O O . GLU B 1 100 ? 17.960 -0.965 -12.393 1.00 15.98 86 GLU B O 1
ATOM 1756 N N . ASP B 1 101 ? 19.368 0.567 -13.260 1.00 16.22 87 ASP B N 1
ATOM 1757 C CA . ASP B 1 101 ? 18.878 0.432 -14.625 1.00 16.36 87 ASP B CA 1
ATOM 1758 C C . ASP B 1 101 ? 17.356 0.518 -14.704 1.00 16.31 87 ASP B C 1
ATOM 1759 O O . ASP B 1 101 ? 16.702 -0.350 -15.282 1.00 16.26 87 ASP B O 1
ATOM 1764 N N . VAL B 1 102 ? 16.799 1.571 -14.113 1.00 16.31 88 VAL B N 1
ATOM 1765 C CA . VAL B 1 102 ? 15.373 1.836 -14.219 1.00 16.37 88 VAL B CA 1
ATOM 1766 C C . VAL B 1 102 ? 15.111 2.573 -15.524 1.00 16.48 88 VAL B C 1
ATOM 1767 O O . VAL B 1 102 ? 15.576 3.698 -15.711 1.00 16.41 88 VAL B O 1
ATOM 1771 N N . VAL B 1 103 ? 14.375 1.936 -16.428 1.00 16.54 89 VAL B N 1
ATOM 1772 C CA A VAL B 1 103 ? 14.083 2.533 -17.725 0.50 16.64 89 VAL B CA 1
ATOM 1773 C CA B VAL B 1 103 ? 14.087 2.525 -17.731 0.50 16.65 89 VAL B CA 1
ATOM 1774 C C . VAL B 1 103 ? 12.649 2.257 -18.162 1.00 16.77 89 VAL B C 1
ATOM 1775 O O . VAL B 1 103 ? 12.137 1.150 -17.993 1.00 16.59 89 VAL B O 1
ATOM 1782 N N . VAL B 1 104 ? 12.006 3.276 -18.721 1.00 17.03 90 VAL B N 1
ATOM 1783 C CA . VAL B 1 104 ? 10.644 3.146 -19.216 1.00 17.45 90 VAL B CA 1
ATOM 1784 C C . VAL B 1 104 ? 10.548 3.684 -20.639 1.00 17.77 90 VAL B C 1
ATOM 1785 O O . VAL B 1 104 ? 11.078 4.752 -20.945 1.00 17.68 90 VAL B O 1
ATOM 1789 N N . ASP B 1 105 ? 9.875 2.937 -21.507 1.00 18.23 91 ASP B N 1
ATOM 1790 C CA . ASP B 1 105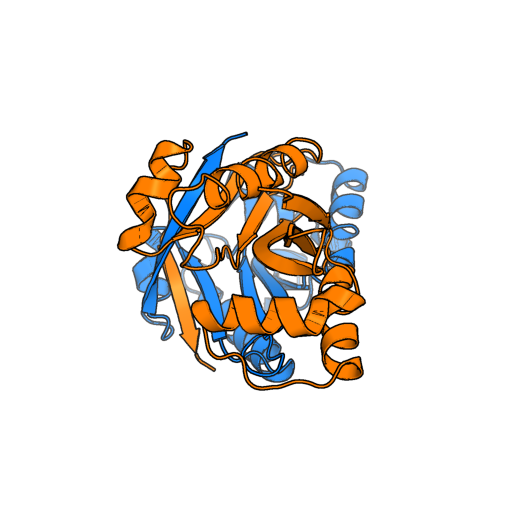 ? 9.692 3.361 -22.888 1.00 18.81 91 ASP B CA 1
ATOM 1791 C C . ASP B 1 105 ? 9.129 4.777 -22.926 1.00 19.09 91 ASP B C 1
ATOM 1792 O O . ASP B 1 105 ? 8.221 5.109 -22.165 1.00 19.03 91 ASP B O 1
ATOM 1797 N N . PRO B 1 106 ? 9.673 5.620 -23.815 1.00 19.47 92 PRO B N 1
ATOM 1798 C CA . PRO B 1 106 ? 9.281 7.023 -23.912 1.00 19.78 92 PRO B CA 1
ATOM 1799 C C . PRO B 1 106 ? 7.771 7.209 -24.043 1.00 20.09 92 PRO B C 1
ATOM 1800 O O . PRO B 1 106 ? 7.214 8.148 -23.478 1.00 20.07 92 PRO B O 1
ATOM 1804 N N . SER B 1 107 ? 7.118 6.316 -24.780 1.00 20.43 93 SER B N 1
ATOM 1805 C CA A SER B 1 107 ? 5.683 6.422 -25.021 0.50 20.63 93 SER B CA 1
ATOM 1806 C CA B SER B 1 107 ? 5.684 6.427 -25.021 0.50 20.64 93 SER B CA 1
ATOM 1807 C C . SER B 1 107 ? 4.865 6.177 -23.757 1.00 20.84 93 SER B C 1
ATOM 1808 O O . SER B 1 107 ? 3.707 6.585 -23.668 1.00 20.83 93 SER B O 1
ATOM 1813 N N . TYR B 1 108 ? 5.470 5.509 -22.779 1.00 21.16 94 TYR B N 1
ATOM 1814 C CA . TYR B 1 108 ? 4.763 5.157 -21.550 1.00 21.62 94 TYR B CA 1
ATOM 1815 C C . TYR B 1 108 ? 5.159 6.009 -20.350 1.00 21.98 94 TYR B C 1
ATOM 1816 O O . TYR B 1 108 ? 4.849 5.665 -19.211 1.00 22.11 94 TYR B O 1
ATOM 1825 N N . ARG B 1 109 ? 5.839 7.120 -20.602 1.00 22.37 95 ARG B N 1
ATOM 1826 C CA . ARG B 1 109 ? 6.262 7.998 -19.517 1.00 22.77 95 ARG B CA 1
ATOM 1827 C C . ARG B 1 109 ? 5.110 8.860 -19.020 1.00 22.74 95 ARG B C 1
ATOM 1828 O O . ARG B 1 109 ? 4.424 9.512 -19.805 1.00 22.94 95 ARG B O 1
ATOM 1836 N N . GLY B 1 110 ? 4.900 8.851 -17.708 1.00 22.73 96 GLY B N 1
ATOM 1837 C CA . GLY B 1 110 ? 3.752 9.522 -17.115 1.00 22.52 96 GLY B CA 1
ATOM 1838 C C . GLY B 1 110 ? 2.572 8.574 -17.025 1.00 22.38 96 GLY B C 1
ATOM 1839 O O . GLY B 1 110 ? 1.444 8.990 -16.761 1.00 22.49 96 GLY B O 1
ATOM 1840 N N . ALA B 1 111 ? 2.837 7.291 -17.250 1.00 22.09 97 ALA B N 1
ATOM 1841 C CA . ALA B 1 111 ? 1.796 6.272 -17.189 1.00 21.77 97 ALA B CA 1
ATOM 1842 C C . ALA B 1 111 ? 1.843 5.522 -15.863 1.00 21.48 97 ALA B C 1
ATOM 1843 O O . ALA B 1 111 ? 0.934 4.757 -15.541 1.00 21.60 97 ALA B O 1
ATOM 1845 N N . GLY B 1 112 ? 2.909 5.741 -15.100 1.00 21.11 98 GLY B N 1
ATOM 1846 C CA . GLY B 1 112 ? 3.036 5.144 -13.776 1.00 20.58 98 GLY B CA 1
ATOM 1847 C C . GLY B 1 112 ? 3.837 3.856 -13.730 1.00 20.18 98 GLY B C 1
ATOM 1848 O O . GLY B 1 112 ? 3.926 3.216 -12.684 1.00 20.17 98 GLY B O 1
ATOM 1849 N N . LEU B 1 113 ? 4.423 3.472 -14.860 1.00 19.84 99 LEU B N 1
ATOM 1850 C CA . LEU B 1 113 ? 5.226 2.252 -14.918 1.00 19.46 99 LEU B CA 1
ATOM 1851 C C . LEU B 1 113 ? 6.453 2.342 -14.015 1.00 19.23 99 LEU B C 1
ATOM 1852 O O . LEU B 1 113 ? 6.759 1.408 -13.273 1.00 19.15 99 LEU B O 1
ATOM 1857 N N . GLY B 1 114 ? 7.155 3.468 -14.086 1.00 18.99 100 GLY B N 1
ATOM 1858 C CA . GLY B 1 114 ? 8.333 3.683 -13.255 1.00 18.72 100 GLY B CA 1
ATOM 1859 C C . GLY B 1 114 ? 8.030 3.476 -11.784 1.00 18.53 100 GLY B C 1
ATOM 1860 O O . GLY B 1 114 ? 8.728 2.733 -11.093 1.00 18.49 100 GLY B O 1
ATOM 1861 N N . LYS B 1 115 ? 6.979 4.134 -11.306 1.00 18.35 101 LYS B N 1
ATOM 1862 C CA . LYS B 1 115 ? 6.572 4.024 -9.910 1.00 18.23 101 LYS B CA 1
ATOM 1863 C C . LYS B 1 115 ? 6.271 2.578 -9.527 1.00 17.94 101 LYS B C 1
ATOM 1864 O O . LYS B 1 115 ? 6.701 2.104 -8.476 1.00 17.95 101 LYS B O 1
ATOM 1870 N N . ALA B 1 116 ? 5.534 1.880 -10.385 1.00 17.65 102 ALA B N 1
ATOM 1871 C CA . ALA B 1 116 ? 5.171 0.488 -10.131 1.00 17.40 102 ALA B CA 1
ATOM 1872 C C . ALA B 1 116 ? 6.407 -0.396 -9.999 1.00 17.27 102 ALA B C 1
ATOM 1873 O O . ALA B 1 116 ? 6.499 -1.223 -9.090 1.00 17.19 102 ALA B O 1
ATOM 1875 N N . LEU B 1 117 ? 7.353 -0.222 -10.915 1.00 17.11 103 LEU B N 1
ATOM 1876 C CA . LEU B 1 117 ? 8.590 -0.992 -10.889 1.00 17.08 103 LEU B CA 1
ATOM 1877 C C . LEU B 1 117 ? 9.345 -0.778 -9.582 1.00 17.12 103 LEU B C 1
ATOM 1878 O O . LEU B 1 117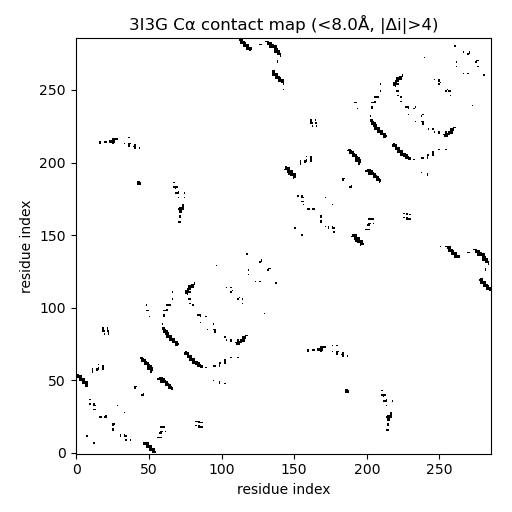 ? 9.709 -1.737 -8.902 1.00 17.12 103 LEU B O 1
ATOM 1883 N N . ILE B 1 118 ? 9.575 0.485 -9.235 1.00 17.22 104 ILE B N 1
ATOM 1884 C CA . ILE B 1 118 ? 10.298 0.820 -8.013 1.00 17.40 104 ILE B CA 1
ATOM 1885 C C . ILE B 1 118 ? 9.604 0.238 -6.787 1.00 17.50 104 ILE B C 1
ATOM 1886 O O . ILE B 1 118 ? 10.231 -0.439 -5.972 1.00 17.51 104 ILE B O 1
ATOM 1891 N N . MET B 1 119 ? 8.307 0.503 -6.663 1.00 17.67 105 MET B N 1
ATOM 1892 C CA A MET B 1 119 ? 7.524 -0.004 -5.541 0.60 17.78 105 MET B CA 1
ATOM 1893 C CA B MET B 1 119 ? 7.527 -0.003 -5.539 0.40 17.73 105 MET B CA 1
ATOM 1894 C C . MET B 1 119 ? 7.642 -1.519 -5.424 1.00 17.76 105 MET B C 1
ATOM 1895 O O . MET B 1 119 ? 7.805 -2.056 -4.329 1.00 17.68 105 MET B O 1
ATOM 1904 N N . ASP B 1 120 ? 7.554 -2.204 -6.559 1.00 17.78 106 ASP B N 1
ATOM 1905 C CA . ASP B 1 120 ? 7.667 -3.656 -6.585 1.00 17.88 106 ASP B CA 1
ATOM 1906 C C . ASP B 1 120 ? 9.012 -4.100 -6.019 1.00 17.95 106 ASP B C 1
ATOM 1907 O O . ASP B 1 120 ? 9.079 -5.005 -5.188 1.00 17.85 106 ASP B O 1
ATOM 1912 N N . LEU B 1 121 ? 10.082 -3.458 -6.476 1.00 18.05 107 LEU B N 1
ATOM 1913 C CA . LEU B 1 121 ? 11.426 -3.805 -6.029 1.00 18.23 107 LEU B CA 1
ATOM 1914 C C . LEU B 1 121 ? 11.639 -3.480 -4.554 1.00 18.44 107 LEU B C 1
ATOM 1915 O O . LEU B 1 121 ? 12.369 -4.183 -3.857 1.00 18.34 107 LEU B O 1
ATOM 1920 N N . CYS B 1 122 ? 11.005 -2.412 -4.081 1.00 18.84 108 CYS B N 1
ATOM 1921 C CA . CYS B 1 122 ? 11.095 -2.050 -2.671 1.00 19.33 108 CYS B CA 1
ATOM 1922 C C . CYS B 1 122 ? 10.408 -3.095 -1.798 1.00 19.65 108 CYS B C 1
ATOM 1923 O O . CYS B 1 122 ? 10.899 -3.435 -0.722 1.00 19.66 108 CYS B O 1
ATOM 1926 N N . GLU B 1 123 ? 9.273 -3.605 -2.268 1.00 20.08 109 GLU B N 1
ATOM 1927 C CA . GLU B 1 123 ? 8.544 -4.632 -1.532 1.00 20.48 109 GLU B CA 1
ATOM 1928 C C . GLU B 1 123 ? 9.354 -5.920 -1.449 1.00 20.56 109 GLU B C 1
ATOM 1929 O O . GLU B 1 123 ? 9.424 -6.554 -0.395 1.00 20.54 109 GLU B O 1
ATOM 1935 N N . ILE B 1 124 ? 9.964 -6.304 -2.566 1.00 20.63 110 ILE B N 1
ATOM 1936 C CA . ILE B 1 124 ? 10.829 -7.475 -2.595 1.00 20.77 110 ILE B CA 1
ATOM 1937 C C . ILE B 1 124 ? 11.966 -7.311 -1.592 1.00 20.94 110 ILE B C 1
ATOM 1938 O O . ILE B 1 124 ? 12.273 -8.226 -0.827 1.00 20.90 110 ILE B O 1
ATOM 1943 N N . SER B 1 125 ? 12.585 -6.135 -1.596 1.00 21.15 111 SER B N 1
ATOM 19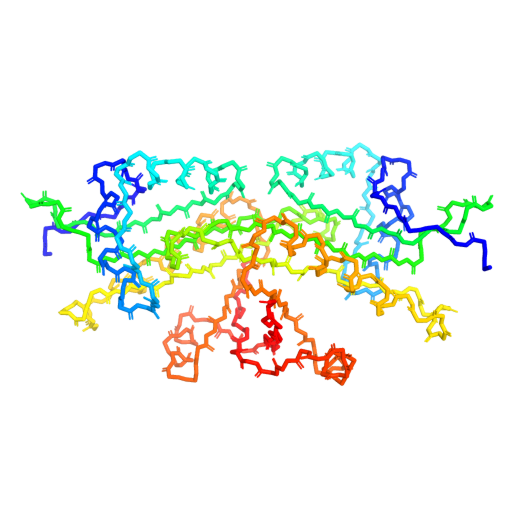44 C CA . SER B 1 125 ? 13.661 -5.837 -0.659 1.00 21.39 111 SER B CA 1
ATOM 1945 C C . SER B 1 125 ? 13.169 -5.972 0.778 1.00 21.69 111 SER B C 1
ATOM 1946 O O . SER B 1 125 ? 13.808 -6.618 1.609 1.00 21.64 111 SER B O 1
ATOM 1949 N N . ARG B 1 126 ? 12.026 -5.358 1.061 1.00 21.97 112 ARG B N 1
ATOM 1950 C CA A ARG B 1 126 ? 11.440 -5.408 2.393 0.50 22.21 112 ARG B CA 1
ATOM 1951 C CA B ARG B 1 126 ? 11.437 -5.409 2.393 0.50 22.18 112 ARG B CA 1
ATOM 1952 C C . ARG B 1 126 ? 11.185 -6.852 2.819 1.00 22.30 112 ARG B C 1
ATOM 1953 O O . ARG B 1 126 ? 11.451 -7.229 3.960 1.00 22.30 112 ARG B O 1
ATOM 1968 N N . SER B 1 127 ? 10.674 -7.657 1.892 1.00 22.42 113 SER B N 1
ATOM 1969 C CA . SER B 1 127 ? 10.357 -9.053 2.178 1.00 22.57 113 SER B CA 1
ATOM 1970 C C . SER B 1 127 ? 11.602 -9.882 2.479 1.00 22.59 113 SER B C 1
ATOM 1971 O O . SER B 1 127 ? 11.513 -10.941 3.101 1.00 22.71 113 SER B O 1
ATOM 1974 N N . LYS B 1 128 ? 12.760 -9.406 2.035 1.00 22.54 114 LYS B N 1
ATOM 1975 C CA . LYS B 1 128 ? 14.001 -10.146 2.243 1.00 22.50 114 LYS B CA 1
ATOM 1976 C C . LYS B 1 128 ? 14.863 -9.577 3.368 1.00 22.20 114 LYS B C 1
ATOM 1977 O O . LYS B 1 128 ? 16.048 -9.889 3.469 1.00 22.27 114 LYS B O 1
ATOM 1983 N N . GLY B 1 129 ? 14.261 -8.744 4.210 1.00 21.88 115 GLY B N 1
ATOM 1984 C CA . GLY B 1 129 ? 14.934 -8.254 5.408 1.00 21.42 115 GLY B CA 1
ATOM 1985 C C . GLY B 1 129 ? 15.781 -7.007 5.231 1.00 21.09 115 GLY B C 1
ATOM 1986 O O . GLY B 1 129 ? 16.413 -6.545 6.181 1.00 21.12 115 GLY B O 1
ATOM 1987 N N . CYS B 1 130 ? 15.802 -6.457 4.021 1.00 20.67 116 CYS B N 1
ATOM 1988 C CA . CYS B 1 130 ? 16.552 -5.231 3.766 1.00 20.20 116 CYS B CA 1
ATOM 1989 C C . CYS B 1 130 ? 16.103 -4.118 4.707 1.00 20.01 116 CYS B C 1
ATOM 1990 O O . CYS B 1 130 ? 14.916 -3.987 5.002 1.00 19.98 116 CYS B O 1
ATOM 1993 N N . TYR B 1 131 ? 17.054 -3.318 5.177 1.00 19.79 117 TYR B N 1
ATOM 1994 C CA . TYR B 1 131 ? 16.729 -2.199 6.056 1.00 19.58 117 TYR B CA 1
ATOM 1995 C C . TYR B 1 131 ? 16.673 -0.890 5.277 1.00 19.35 117 TYR B C 1
ATOM 1996 O O . TYR B 1 131 ? 16.181 0.123 5.775 1.00 19.40 117 TYR B O 1
ATOM 2005 N N . LYS B 1 132 ? 17.180 -0.917 4.050 1.00 19.02 118 LYS B N 1
ATOM 2006 C CA . LYS B 1 132 ? 17.120 0.246 3.178 1.00 18.65 118 LYS B CA 1
ATOM 2007 C C . LYS B 1 132 ? 17.243 -0.165 1.718 1.00 18.49 118 LYS B C 1
ATOM 2008 O O . LYS B 1 132 ? 17.780 -1.227 1.401 1.00 18.27 118 LYS B O 1
ATOM 2014 N N . VAL B 1 133 ? 16.730 0.686 0.837 1.00 18.32 119 VAL B N 1
ATOM 2015 C CA . VAL B 1 133 ? 16.914 0.524 -0.594 1.00 18.18 119 VAL B CA 1
ATOM 2016 C C . VAL B 1 133 ? 17.621 1.765 -1.121 1.00 18.20 119 VAL B C 1
ATOM 2017 O O . VAL B 1 133 ? 17.231 2.889 -0.806 1.00 18.01 119 VAL B O 1
ATOM 2021 N N . ILE B 1 134 ? 18.670 1.562 -1.910 1.00 18.24 120 ILE B N 1
ATOM 2022 C CA . ILE B 1 134 ? 19.421 2.682 -2.460 1.00 18.43 120 ILE B CA 1
ATOM 2023 C C . ILE B 1 134 ? 19.524 2.607 -3.977 1.00 18.59 120 ILE B C 1
ATOM 2024 O O . ILE B 1 134 ? 19.469 1.528 -4.568 1.00 18.47 120 ILE B O 1
ATOM 2029 N N . LEU B 1 135 ? 19.671 3.737 -4.622 1.00 18.90 121 LEU B N 1
ATOM 2030 C CA . LEU B 1 135 ? 19.820 3.835 -6.054 1.00 19.22 121 LEU B CA 1
ATOM 2031 C C . LEU B 1 135 ? 20.435 5.185 -6.424 1.00 19.59 121 LEU B C 1
ATOM 2032 O O . LEU B 1 135 ? 20.402 6.078 -5.668 1.00 19.59 121 LEU B O 1
ATOM 2037 N N . ASP B 1 136 ? 20.999 5.277 -7.594 1.00 20.02 122 ASP B N 1
ATOM 2038 C CA . ASP B 1 136 ? 21.615 6.513 -8.051 1.00 20.55 122 ASP B CA 1
ATOM 2039 C C . ASP B 1 136 ? 20.702 7.213 -9.053 1.00 20.83 122 ASP B C 1
ATOM 2040 O O . ASP B 1 136 ? 20.151 6.580 -9.954 1.00 20.84 122 ASP B O 1
ATOM 2045 N N . SER B 1 137 ? 20.540 8.520 -8.886 1.00 21.23 123 SER B N 1
ATOM 2046 C CA . SER B 1 137 ? 19.615 9.280 -9.715 1.00 21.64 123 SER B CA 1
ATOM 2047 C C . SER B 1 137 ? 20.269 10.510 -10.332 1.00 21.94 123 SER B C 1
ATOM 2048 O O . SER B 1 137 ? 21.098 11.166 -9.705 1.00 21.91 123 SER B O 1
ATOM 2051 N N . SER B 1 138 ? 19.889 10.815 -11.569 1.00 22.40 124 SER B N 1
ATOM 2052 C CA . SER B 1 138 ? 20.321 12.046 -12.212 1.00 22.79 124 SER B CA 1
ATOM 2053 C C . SER B 1 138 ? 19.559 13.213 -11.598 1.00 23.07 124 SER B C 1
ATOM 2054 O O . SER B 1 138 ? 18.586 13.012 -10.871 1.00 23.01 124 SER B O 1
ATOM 2057 N N . GLU B 1 139 ? 20.001 14.433 -11.887 1.00 23.47 125 GLU B N 1
ATOM 2058 C CA . GLU B 1 139 ? 19.320 15.621 -11.389 1.00 23.90 125 GLU B CA 1
ATOM 2059 C C . GLU B 1 139 ? 17.862 15.631 -11.830 1.00 23.93 125 GLU B C 1
ATOM 2060 O O . GLU B 1 139 ? 16.970 15.977 -11.057 1.00 23.98 125 GLU B O 1
ATOM 2066 N N . LYS B 1 140 ? 17.630 15.241 -13.078 1.00 24.07 126 LYS B N 1
ATOM 2067 C CA . LYS B 1 140 ? 16.296 15.276 -13.668 1.00 24.18 126 LYS B CA 1
ATOM 2068 C C . LYS B 1 140 ? 15.308 14.350 -12.961 1.00 24.09 126 LYS B C 1
ATOM 2069 O O . LYS B 1 140 ? 14.116 14.648 -12.882 1.00 24.08 126 LYS B O 1
ATOM 2075 N N . SER B 1 141 ? 15.806 13.231 -12.443 1.00 23.96 127 SER B N 1
ATOM 2076 C CA . SER B 1 141 ? 14.940 12.208 -11.861 1.00 23.83 127 SER B CA 1
ATOM 2077 C C . SER B 1 141 ? 14.737 12.356 -10.353 1.00 23.70 127 SER B C 1
ATOM 2078 O O . SER B 1 141 ? 13.937 11.634 -9.757 1.00 23.68 127 SER B O 1
ATOM 2081 N N . LEU B 1 142 ? 15.456 13.291 -9.739 1.00 23.54 128 LEU B N 1
ATOM 2082 C CA . LEU B 1 142 ? 15.373 13.491 -8.292 1.00 23.41 128 LEU B CA 1
ATOM 2083 C C . LEU B 1 142 ? 13.933 13.571 -7.791 1.00 23.23 128 LEU B C 1
ATOM 2084 O O . LEU B 1 142 ? 13.532 12.803 -6.916 1.00 23.16 128 LEU B O 1
ATOM 2089 N N . PRO B 1 143 ? 13.153 14.512 -8.342 1.00 23.06 129 PRO B N 1
ATOM 2090 C CA . PRO B 1 143 ? 11.762 14.720 -7.947 1.00 22.91 129 PRO B CA 1
ATOM 2091 C C . PRO B 1 143 ? 10.948 13.431 -8.020 1.00 22.74 129 PRO B C 1
ATOM 2092 O O . PRO B 1 143 ? 10.135 13.159 -7.136 1.00 22.69 129 PRO B O 1
ATOM 2096 N N . PHE B 1 144 ? 11.168 12.649 -9.071 1.00 22.55 130 PHE B N 1
ATOM 2097 C CA . PHE B 1 144 ? 10.471 11.381 -9.249 1.00 22.39 130 PHE B CA 1
ATOM 2098 C C . PHE B 1 144 ? 10.687 10.461 -8.050 1.00 22.25 130 PHE B C 1
ATOM 2099 O O . PHE B 1 144 ? 9.736 9.903 -7.504 1.00 22.21 130 PHE B O 1
ATOM 2107 N N . TYR B 1 145 ? 11.942 10.313 -7.640 1.00 22.13 131 TYR B N 1
ATOM 2108 C CA . TYR B 1 145 ? 12.287 9.418 -6.541 1.00 22.02 131 TYR B CA 1
ATOM 2109 C C . TYR B 1 145 ? 11.877 9.969 -5.180 1.00 22.03 131 TYR B C 1
ATOM 2110 O O . TYR B 1 145 ? 11.433 9.222 -4.308 1.00 21.92 131 TYR B O 1
ATOM 2119 N N . GLU B 1 146 ? 12.024 11.277 -5.001 1.00 22.13 132 GLU B N 1
ATOM 2120 C CA . GLU B 1 146 ? 11.641 11.921 -3.750 1.00 22.25 132 GLU B CA 1
ATOM 2121 C C . GLU B 1 146 ? 10.141 11.795 -3.500 1.00 22.28 132 GLU B C 1
ATOM 2122 O O . GLU B 1 146 ? 9.700 11.669 -2.358 1.00 22.33 132 GLU B O 1
ATOM 2128 N N . LYS B 1 147 ? 9.359 11.828 -4.574 1.00 22.35 133 LYS B N 1
ATOM 2129 C CA . LYS B 1 147 ? 7.914 11.674 -4.466 1.00 22.40 133 LYS B CA 1
ATOM 2130 C C . LYS B 1 147 ? 7.567 10.272 -3.972 1.00 22.27 133 LYS B C 1
ATOM 2131 O O . LYS B 1 147 ? 6.539 10.064 -3.329 1.00 22.21 133 LYS B O 1
ATOM 2137 N N . LEU B 1 148 ? 8.439 9.314 -4.267 1.00 22.10 134 LEU B N 1
ATOM 2138 C CA . LEU B 1 148 ? 8.232 7.932 -3.850 1.00 21.98 134 LEU B CA 1
ATOM 2139 C C . LEU B 1 148 ? 8.707 7.696 -2.419 1.00 21.87 134 LEU B C 1
ATOM 2140 O O . LEU B 1 148 ? 8.577 6.594 -1.886 1.00 21.92 134 LEU B O 1
ATOM 2145 N N . GLY B 1 149 ? 9.263 8.733 -1.801 1.00 21.71 135 GLY B N 1
ATOM 2146 C CA . GLY B 1 149 ? 9.721 8.639 -0.419 1.00 21.45 135 GLY B CA 1
ATOM 2147 C C . GLY B 1 149 ? 11.231 8.626 -0.277 1.00 21.30 135 GLY B C 1
ATOM 2148 O O . GLY B 1 149 ? 11.758 8.737 0.829 1.00 21.24 135 GLY B O 1
ATOM 2149 N N . PHE B 1 150 ? 11.932 8.485 -1.397 1.00 21.15 136 PHE B N 1
ATOM 2150 C CA . PHE B 1 150 ? 13.390 8.479 -1.387 1.00 21.05 136 PHE B CA 1
ATOM 2151 C C . PHE B 1 150 ? 13.947 9.847 -1.006 1.00 21.09 136 PHE B C 1
ATOM 2152 O O . PHE B 1 150 ? 13.357 10.880 -1.323 1.00 21.08 136 PHE B O 1
ATOM 2160 N N . ARG B 1 151 ? 15.089 9.843 -0.327 1.00 21.07 137 ARG B N 1
ATOM 2161 C CA . ARG B 1 151 ? 15.766 11.076 0.050 1.00 21.21 137 ARG B CA 1
ATOM 2162 C C . ARG B 1 151 ? 17.212 11.055 -0.419 1.00 21.26 137 ARG B C 1
ATOM 2163 O O . ARG B 1 151 ? 17.878 10.021 -0.354 1.00 21.30 137 ARG B O 1
ATOM 2171 N N . ALA B 1 152 ? 17.695 12.198 -0.893 1.00 21.32 138 ALA B N 1
ATOM 2172 C CA . ALA B 1 152 ? 19.085 12.317 -1.304 1.00 21.45 138 ALA B CA 1
ATOM 2173 C C . ALA B 1 152 ? 19.994 12.129 -0.098 1.00 21.61 138 ALA B C 1
ATOM 2174 O O . ALA B 1 152 ? 19.778 12.729 0.955 1.00 21.57 138 ALA B O 1
ATOM 2176 N N . HIS B 1 153 ? 21.006 11.284 -0.250 1.00 21.71 139 HIS B N 1
ATOM 2177 C CA A HIS B 1 153 ? 21.949 11.009 0.823 0.50 21.81 139 HIS B CA 1
ATOM 2178 C CA B HIS B 1 153 ? 21.954 11.054 0.832 0.50 21.83 139 HIS B CA 1
ATOM 2179 C C . HIS B 1 153 ? 23.389 11.179 0.338 1.00 21.86 139 HIS B C 1
ATOM 2180 O O . HIS B 1 153 ? 23.896 12.292 0.211 1.00 21.89 139 HIS B O 1
ATOM 2193 N N . GLU B 1 154 ? 24.042 10.058 0.056 1.00 21.95 140 GLU B N 1
ATOM 2194 C CA . GLU B 1 154 ? 25.435 10.098 -0.382 1.00 22.09 140 GLU B CA 1
ATOM 2195 C C . GLU B 1 154 ? 25.606 10.456 -1.860 1.00 22.04 140 GLU B C 1
ATOM 2196 O O . GLU B 1 154 ? 24.631 10.580 -2.601 1.00 22.07 140 GLU B O 1
ATOM 2202 N N . ARG B 1 155 ? 26.836 10.607 -2.289 1.00 22.02 141 ARG B N 1
ATOM 2203 C CA . ARG B 1 155 ? 27.161 10.968 -3.634 1.00 21.97 141 ARG B CA 1
ATOM 2204 C C . ARG B 1 155 ? 27.863 9.857 -4.397 1.00 21.80 141 ARG B C 1
ATOM 2205 O O . ARG B 1 155 ? 28.771 9.287 -3.933 1.00 21.77 141 ARG B O 1
ATOM 2213 N N . GLN B 1 156 ? 27.442 9.615 -5.589 1.00 21.56 142 GLN B N 1
ATOM 2214 C CA . GLN B 1 156 ? 28.075 8.584 -6.400 1.00 21.45 142 GLN B CA 1
ATOM 2215 C C . GLN B 1 156 ? 29.415 9.075 -6.933 1.00 21.25 142 GLN B C 1
ATOM 2216 O O . GLN B 1 156 ? 29.506 10.166 -7.496 1.00 21.24 142 GLN B O 1
ATOM 2222 N N . MET B 1 157 ? 30.455 8.269 -6.746 1.00 21.03 143 MET B N 1
ATOM 2223 C CA . MET B 1 157 ? 31.768 8.573 -7.301 1.00 20.89 143 MET B CA 1
ATOM 2224 C C . MET B 1 157 ? 32.085 7.575 -8.408 1.00 20.80 143 MET B C 1
ATOM 2225 O O . MET B 1 157 ? 31.845 6.377 -8.262 1.00 20.63 143 MET B O 1
ATOM 2230 N N . ARG B 1 158 ? 32.620 8.071 -9.519 1.00 20.71 144 ARG B N 1
ATOM 2231 C CA . ARG B 1 158 ? 32.842 7.225 -10.684 1.00 20.79 144 ARG B CA 1
ATOM 2232 C C . ARG B 1 158 ? 34.271 7.281 -11.209 1.00 20.82 144 ARG B C 1
ATOM 2233 O O . ARG B 1 158 ? 34.890 8.343 -11.257 1.00 20.76 144 ARG B O 1
ATOM 2241 N N . LEU B 1 159 ? 34.790 6.129 -11.557 1.00 20.85 145 LEU B N 1
ATOM 2242 C CA . LEU B 1 159 ? 36.067 6.022 -12.196 1.00 21.03 145 LEU B CA 1
ATOM 2243 C C . LEU B 1 159 ? 35.925 5.149 -13.457 1.00 21.18 145 LEU B C 1
ATOM 2244 O O . LEU B 1 159 ? 35.479 4.075 -13.339 1.00 21.08 145 LEU B O 1
ATOM 2249 N N . ASP B 1 160 ? 36.310 5.652 -14.636 1.00 21.44 146 ASP B N 1
ATOM 2250 C CA . ASP B 1 160 ? 36.264 4.860 -15.859 1.00 21.78 146 ASP B CA 1
ATOM 2251 C C . ASP B 1 160 ? 37.599 4.167 -16.111 1.00 21.97 146 ASP B C 1
ATOM 2252 O O . ASP B 1 160 ? 38.654 4.800 -16.079 1.00 21.94 146 ASP B O 1
ATOM 2257 N N . LEU B 1 161 ? 37.544 2.862 -16.359 1.00 22.24 147 LEU B N 1
ATOM 2258 C CA . LEU B 1 161 ? 38.752 2.062 -16.529 1.00 22.49 147 LEU B CA 1
ATOM 2259 C C . LEU B 1 161 ? 39.224 2.030 -17.979 1.00 22.64 147 LEU B C 1
ATOM 2260 O O . LEU B 1 161 ? 38.425 1.969 -18.914 1.00 22.77 147 LEU B O 1
#